Protein AF-A0A510JXD4-F1 (afdb_monomer)

Secondary structure (DSSP, 8-state):
-PPPPPEEEEEESS-THHHHGGGSPP-TTEEEEEE-S-GGG-----TT--EEEEEE-TTSHHHHHHHHHHHHHHHHTT-EEEEEESS----GGGTTTSSEEEE-SSHHHHHHHHHHHHHHHH---SB---HHHHHHHS-TTEEEEEEEEEEEGGGHHHHHHHHHHHHTTS-TTSEEEEEEEEEE-TT--HHHHHHHHHHHHHHSEEEEEEEEEEE-TTSTTEEEEEEEEEE----

Sequence (235 aa):
MEKIPKIKIISLGETALSTIEKEIITHENISIITIKNDYKDLKINFQDTDVILIILNTYFENDKNFALEIIRNTEKNDIFTGIYDIENGYTDLFDSKTDFIIKCKSSEDLKNGINGITKTLTAKGMVTLDLADLKTVFQKTSKSFVIFEKGNLETFDDFLQNLKLKLETFDKNKTYKIFLNITAGKNIELTQIKDIAKIMTNILNERAFLWGLQIYPENENFINIIAYIVEDSVK

Mean predicted aligned error: 5.15 Å

Structure (mmCIF, N/CA/C/O backbone):
data_AF-A0A510JXD4-F1
#
_entry.id   AF-A0A510JXD4-F1
#
loop_
_atom_site.group_PDB
_atom_site.id
_atom_site.type_symbol
_atom_site.label_atom_id
_atom_site.label_alt_id
_atom_site.label_comp_id
_atom_site.label_asym_id
_atom_site.label_entity_id
_atom_site.label_seq_id
_atom_site.pdbx_PDB_ins_code
_atom_site.Cartn_x
_atom_site.Cartn_y
_atom_site.Cartn_z
_atom_site.occupancy
_atom_site.B_iso_or_equiv
_atom_site.auth_seq_id
_atom_site.auth_comp_id
_atom_site.auth_asym_id
_atom_site.auth_atom_id
_atom_site.pdbx_PDB_model_num
ATOM 1 N N . MET A 1 1 ? -10.502 -22.442 -3.412 1.00 52.12 1 MET A N 1
ATOM 2 C CA . MET A 1 1 ? -9.566 -21.667 -2.575 1.00 52.12 1 MET A CA 1
ATOM 3 C C . MET A 1 1 ? -8.854 -20.731 -3.526 1.00 52.12 1 MET A C 1
ATOM 5 O O . MET A 1 1 ? -8.293 -21.238 -4.491 1.00 52.12 1 MET A O 1
ATOM 9 N N . GLU A 1 2 ? -8.988 -19.417 -3.360 1.00 67.19 2 GLU A N 1
ATOM 10 C CA . GLU A 1 2 ? -8.285 -18.472 -4.234 1.00 67.19 2 GLU A CA 1
ATOM 11 C C . GLU A 1 2 ? -6.778 -18.697 -4.141 1.00 67.19 2 GLU A C 1
ATOM 13 O O . GLU A 1 2 ? -6.228 -18.952 -3.066 1.00 67.19 2 GLU A O 1
ATOM 18 N N . LYS A 1 3 ? -6.133 -18.695 -5.306 1.00 85.56 3 LYS A N 1
ATOM 19 C CA . LYS A 1 3 ? -4.690 -18.849 -5.433 1.00 85.56 3 LYS A CA 1
ATOM 20 C C . LYS A 1 3 ? -4.044 -17.560 -4.925 1.00 85.56 3 LYS A C 1
ATOM 22 O O . LYS A 1 3 ? -4.341 -16.494 -5.450 1.00 85.56 3 LYS A O 1
ATOM 27 N N . ILE A 1 4 ? -3.151 -17.669 -3.941 1.00 90.81 4 ILE A N 1
ATOM 28 C CA . ILE A 1 4 ? -2.357 -16.527 -3.471 1.00 90.81 4 ILE A CA 1
ATOM 29 C C . ILE A 1 4 ? -1.481 -16.038 -4.643 1.00 90.81 4 ILE A C 1
ATOM 31 O O . ILE A 1 4 ? -0.756 -16.863 -5.214 1.00 90.81 4 ILE A O 1
ATOM 35 N N . PRO A 1 5 ? -1.524 -14.743 -5.008 1.00 94.31 5 PRO A N 1
ATOM 36 C CA . PRO A 1 5 ? -0.737 -14.198 -6.111 1.00 94.31 5 PRO A CA 1
ATOM 37 C C . PRO A 1 5 ? 0.771 -14.367 -5.910 1.00 94.31 5 PRO A C 1
ATOM 39 O O . PRO A 1 5 ? 1.280 -14.240 -4.795 1.00 94.31 5 PRO A O 1
ATOM 42 N N . LYS A 1 6 ? 1.499 -14.612 -7.002 1.00 95.19 6 LYS A N 1
ATOM 43 C CA . LYS A 1 6 ? 2.966 -14.590 -7.035 1.00 95.19 6 LYS A CA 1
ATOM 44 C C . LYS A 1 6 ? 3.456 -13.161 -7.266 1.00 95.19 6 LYS A C 1
ATOM 46 O O . LYS A 1 6 ? 3.126 -12.535 -8.275 1.00 95.19 6 LYS A O 1
ATOM 51 N N . ILE A 1 7 ? 4.264 -12.667 -6.332 1.00 96.06 7 ILE A N 1
ATOM 52 C CA . ILE A 1 7 ? 4.720 -11.280 -6.249 1.00 96.06 7 ILE A CA 1
ATOM 53 C C . ILE A 1 7 ? 6.235 -11.228 -6.452 1.00 96.06 7 ILE A C 1
ATOM 55 O O . ILE A 1 7 ? 7.002 -11.925 -5.783 1.00 96.06 7 ILE A O 1
ATOM 59 N N . LYS A 1 8 ? 6.685 -10.355 -7.351 1.00 94.88 8 LYS A N 1
ATOM 60 C CA . LYS A 1 8 ? 8.103 -10.032 -7.529 1.00 94.88 8 LYS A CA 1
ATOM 61 C C . LYS A 1 8 ? 8.359 -8.586 -7.135 1.00 94.88 8 LYS A C 1
ATOM 63 O O . LYS A 1 8 ? 7.758 -7.676 -7.698 1.00 94.88 8 LYS A O 1
ATOM 68 N N . ILE A 1 9 ? 9.269 -8.377 -6.194 1.00 94.50 9 ILE A N 1
ATOM 69 C CA . ILE A 1 9 ? 9.781 -7.051 -5.844 1.00 94.50 9 ILE A CA 1
ATOM 70 C C . ILE A 1 9 ? 11.131 -6.907 -6.536 1.00 94.50 9 ILE A C 1
ATOM 72 O O . ILE A 1 9 ? 12.043 -7.690 -6.278 1.00 94.50 9 ILE A O 1
ATOM 76 N N . ILE A 1 10 ? 11.249 -5.941 -7.438 1.00 92.88 10 ILE A N 1
ATOM 77 C CA . ILE A 1 10 ? 12.458 -5.701 -8.221 1.00 92.88 10 ILE A CA 1
ATOM 78 C C . ILE A 1 10 ? 13.049 -4.368 -7.780 1.00 92.88 10 ILE A C 1
ATOM 80 O O . ILE A 1 10 ? 12.461 -3.318 -8.014 1.00 92.88 10 ILE A O 1
ATOM 84 N N . SER A 1 11 ? 14.214 -4.414 -7.149 1.00 91.75 11 SER A N 1
ATOM 85 C CA . SER A 1 11 ? 14.997 -3.245 -6.763 1.00 91.75 11 SER A CA 1
ATOM 86 C C . SER A 1 11 ? 16.083 -2.995 -7.797 1.00 91.75 11 SER A C 1
ATOM 88 O O . SER A 1 11 ? 16.906 -3.864 -8.087 1.00 91.75 11 SER A O 1
ATOM 90 N N . LEU A 1 12 ? 16.042 -1.810 -8.394 1.00 90.38 12 LEU A N 1
ATOM 91 C CA . LEU A 1 12 ? 17.015 -1.348 -9.375 1.00 90.38 12 LEU A CA 1
ATOM 92 C C . LEU A 1 12 ? 18.076 -0.496 -8.676 1.00 90.38 12 LEU A C 1
ATOM 94 O O . LEU A 1 12 ? 17.770 0.197 -7.710 1.00 90.38 12 LEU A O 1
ATOM 98 N N . GLY A 1 13 ? 19.323 -0.590 -9.128 1.00 80.75 13 GLY A N 1
ATOM 99 C CA . GLY A 1 13 ? 20.453 0.158 -8.586 1.00 80.75 13 GLY A CA 1
ATOM 100 C C . GLY A 1 13 ? 20.814 -0.196 -7.138 1.00 80.75 13 GLY A C 1
ATOM 101 O O . GLY A 1 13 ? 20.368 -1.191 -6.559 1.00 80.75 13 GLY A O 1
ATOM 102 N N . GLU A 1 14 ? 21.647 0.644 -6.525 1.00 69.38 14 GLU A N 1
ATOM 103 C CA . GLU A 1 14 ? 21.859 0.634 -5.074 1.00 69.38 14 GLU A CA 1
ATOM 104 C C . GLU A 1 14 ? 20.737 1.432 -4.400 1.00 69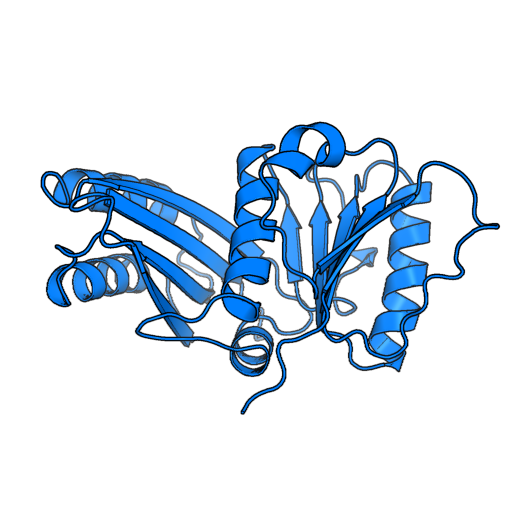.38 14 GLU A C 1
ATOM 106 O O . GLU A 1 14 ? 20.914 2.569 -3.973 1.00 69.38 14 GLU A O 1
ATOM 111 N N . THR A 1 15 ? 19.535 0.857 -4.376 1.00 66.44 15 THR A N 1
ATOM 112 C CA . THR A 1 15 ? 18.365 1.477 -3.743 1.00 66.44 15 THR A CA 1
ATOM 113 C C . THR A 1 15 ? 18.277 1.152 -2.253 1.00 66.44 15 THR A C 1
ATOM 115 O O . THR A 1 15 ? 18.833 0.170 -1.761 1.00 66.44 15 THR A O 1
ATOM 118 N N . ALA A 1 16 ? 17.496 1.962 -1.529 1.00 65.38 16 ALA A N 1
ATOM 119 C CA . ALA A 1 16 ? 17.233 1.838 -0.092 1.00 65.38 16 ALA A CA 1
ATOM 120 C C . ALA A 1 16 ? 16.576 0.509 0.338 1.00 65.38 16 ALA A C 1
ATOM 122 O O . ALA A 1 16 ? 16.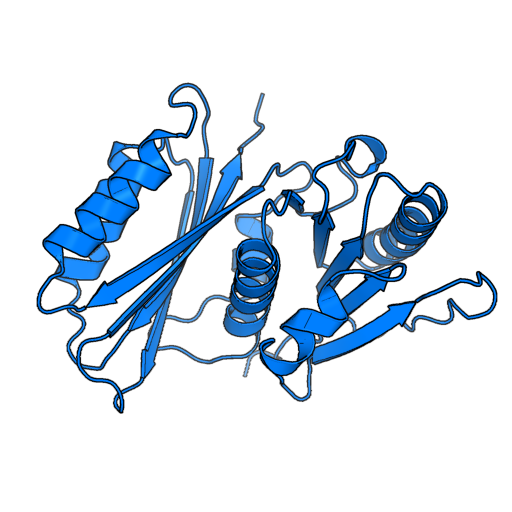361 0.297 1.534 1.00 65.38 16 ALA A O 1
ATOM 123 N N . LEU A 1 17 ? 16.273 -0.395 -0.604 1.00 72.88 17 LEU A N 1
ATOM 124 C CA . LEU A 1 17 ? 15.740 -1.716 -0.299 1.00 72.88 17 LEU A CA 1
ATOM 125 C C . LEU A 1 17 ? 16.642 -2.464 0.688 1.00 72.88 17 LEU A C 1
ATOM 127 O O . LEU A 1 17 ? 16.122 -3.017 1.648 1.00 72.88 17 LEU A O 1
ATOM 131 N N . SER A 1 18 ? 17.970 -2.408 0.530 1.00 71.12 18 SER A N 1
ATOM 132 C CA . SER A 1 18 ? 18.904 -3.099 1.438 1.00 71.12 18 SER A CA 1
ATOM 133 C C . SER A 1 18 ? 18.731 -2.703 2.909 1.00 71.12 18 SER A C 1
ATOM 135 O O . SER A 1 18 ? 19.078 -3.467 3.807 1.00 71.12 18 SER A O 1
ATOM 137 N N . THR A 1 19 ? 18.205 -1.504 3.160 1.00 75.88 19 THR A N 1
ATOM 138 C CA . THR A 1 19 ? 17.985 -0.964 4.503 1.00 75.88 19 THR A CA 1
ATOM 139 C C . THR A 1 19 ? 16.683 -1.474 5.121 1.00 75.88 19 THR A C 1
ATOM 141 O O . THR A 1 19 ? 16.631 -1.648 6.333 1.00 75.88 19 THR A O 1
ATOM 144 N N . ILE A 1 20 ? 15.654 -1.742 4.309 1.00 80.62 20 ILE A N 1
ATOM 145 C CA . ILE A 1 20 ? 14.315 -2.144 4.778 1.00 80.62 20 ILE A CA 1
ATOM 146 C C . ILE A 1 20 ? 13.961 -3.603 4.468 1.00 80.62 20 ILE A C 1
ATOM 148 O O . ILE A 1 20 ? 12.906 -4.069 4.879 1.00 80.62 20 ILE A O 1
ATOM 152 N N . GLU A 1 21 ? 14.808 -4.339 3.746 1.00 81.19 21 GLU A N 1
ATOM 153 C CA . GLU A 1 21 ? 14.513 -5.690 3.247 1.00 81.19 21 GLU A CA 1
ATOM 154 C C . GLU A 1 21 ? 14.098 -6.650 4.368 1.00 81.19 21 GLU A C 1
ATOM 156 O O . GLU A 1 21 ? 13.157 -7.422 4.215 1.00 81.19 21 GLU A O 1
ATOM 161 N N . LYS A 1 22 ? 14.743 -6.541 5.535 1.00 82.06 22 LYS A N 1
ATOM 162 C CA . LYS A 1 22 ? 14.423 -7.346 6.726 1.00 82.06 22 LYS A CA 1
ATOM 163 C C . LYS A 1 22 ? 13.075 -7.000 7.363 1.00 82.06 22 LYS A C 1
ATOM 165 O O . LYS A 1 22 ? 12.572 -7.775 8.169 1.00 82.06 22 LYS A O 1
ATOM 170 N N . GLU A 1 23 ? 12.526 -5.834 7.043 1.00 83.38 23 GLU A N 1
ATOM 171 C CA . GLU A 1 23 ? 11.235 -5.348 7.530 1.00 83.38 23 GLU A CA 1
ATOM 172 C C . GLU A 1 23 ? 10.107 -5.563 6.507 1.00 83.38 23 GLU A C 1
ATOM 174 O O . GLU A 1 23 ? 8.938 -5.314 6.819 1.00 83.38 23 GLU A O 1
ATOM 179 N N . ILE A 1 24 ? 10.429 -6.018 5.290 1.00 84.62 24 ILE A N 1
ATOM 180 C CA . ILE A 1 24 ? 9.425 -6.388 4.294 1.00 84.62 24 ILE A CA 1
ATOM 181 C C . ILE A 1 24 ? 8.842 -7.755 4.652 1.00 84.62 24 ILE A C 1
ATOM 183 O O . ILE A 1 24 ? 9.557 -8.686 5.023 1.00 84.62 24 ILE A O 1
ATOM 187 N N . ILE A 1 25 ? 7.523 -7.881 4.530 1.00 80.19 25 ILE A N 1
ATOM 188 C CA . ILE A 1 25 ? 6.820 -9.141 4.763 1.00 80.19 25 ILE A CA 1
ATOM 189 C C . ILE A 1 25 ? 7.360 -10.213 3.819 1.00 80.19 25 ILE A C 1
ATOM 191 O O . ILE A 1 25 ? 7.379 -10.045 2.599 1.00 80.19 25 ILE A O 1
ATOM 195 N N . THR A 1 26 ? 7.755 -11.342 4.402 1.00 81.56 26 THR A N 1
ATOM 196 C CA . THR A 1 26 ? 8.213 -12.516 3.665 1.00 81.56 26 THR A CA 1
ATOM 197 C C . THR A 1 26 ? 7.089 -13.546 3.574 1.00 81.56 26 THR A C 1
ATOM 199 O O . THR A 1 26 ? 6.373 -13.811 4.538 1.00 81.56 26 THR A O 1
ATOM 202 N N . HIS A 1 27 ? 6.913 -14.113 2.385 1.00 90.38 27 HIS A N 1
ATOM 203 C CA . HIS A 1 27 ? 5.968 -15.189 2.091 1.00 90.38 27 HIS A CA 1
ATOM 204 C C . HIS A 1 27 ? 6.566 -16.036 0.965 1.00 90.38 27 HIS A C 1
ATOM 206 O O . HIS A 1 27 ? 7.283 -15.501 0.123 1.00 90.38 27 HIS A O 1
ATOM 212 N N . GLU A 1 28 ? 6.228 -17.323 0.873 1.00 91.06 28 GLU A N 1
ATOM 213 C CA . GLU A 1 28 ? 6.732 -18.227 -0.184 1.00 91.06 28 GLU A CA 1
ATOM 214 C C . GLU A 1 28 ? 6.419 -17.766 -1.622 1.00 91.06 28 GLU A C 1
ATOM 216 O O . GLU A 1 28 ? 7.072 -18.184 -2.575 1.00 91.06 28 GLU A O 1
ATOM 221 N N . ASN A 1 29 ? 5.450 -16.860 -1.771 1.00 92.81 29 ASN A N 1
ATOM 222 C CA . ASN A 1 29 ? 5.021 -16.300 -3.052 1.00 92.81 29 ASN A CA 1
ATOM 223 C C . ASN A 1 29 ? 5.645 -14.933 -3.344 1.00 92.81 29 ASN A C 1
ATOM 225 O O . ASN A 1 29 ? 5.363 -14.359 -4.392 1.00 92.81 29 ASN A O 1
ATOM 229 N N . ILE A 1 30 ? 6.469 -14.405 -2.437 1.00 93.69 30 ILE A N 1
ATOM 230 C CA . ILE A 1 30 ? 7.185 -13.143 -2.610 1.00 93.69 30 ILE A CA 1
ATOM 231 C C . ILE A 1 30 ? 8.643 -13.470 -2.916 1.00 93.69 30 ILE A C 1
ATOM 233 O O . ILE A 1 30 ? 9.327 -14.111 -2.122 1.00 93.69 30 ILE A O 1
ATOM 237 N N . SER A 1 31 ? 9.138 -12.992 -4.056 1.00 92.31 31 SER A N 1
ATOM 238 C CA . SER A 1 31 ? 10.567 -13.030 -4.381 1.00 92.31 31 SER A CA 1
ATOM 239 C C . SER A 1 31 ? 11.114 -11.622 -4.564 1.00 92.31 31 SER A C 1
ATOM 241 O O . SER A 1 31 ? 10.500 -10.813 -5.263 1.00 92.31 31 SER A O 1
ATOM 243 N N . ILE A 1 32 ? 12.271 -11.353 -3.966 1.00 90.19 32 ILE A N 1
ATOM 244 C CA . ILE A 1 32 ? 12.988 -10.082 -4.070 1.00 90.19 32 ILE A CA 1
ATOM 245 C C . ILE A 1 32 ? 14.169 -10.264 -5.029 1.00 90.19 32 ILE A C 1
ATOM 247 O O . ILE A 1 32 ? 14.908 -11.243 -4.933 1.00 90.19 32 ILE A O 1
ATOM 251 N N . ILE A 1 33 ? 14.321 -9.343 -5.978 1.00 88.75 33 ILE A N 1
ATOM 252 C CA . ILE A 1 33 ? 15.366 -9.356 -7.004 1.00 88.75 33 ILE A CA 1
ATOM 253 C C . ILE A 1 33 ? 16.051 -7.990 -6.995 1.00 88.75 33 ILE A C 1
ATOM 255 O O . ILE A 1 33 ? 15.382 -6.975 -7.170 1.00 88.75 33 ILE A O 1
ATOM 259 N N . THR A 1 34 ? 17.376 -7.965 -6.852 1.00 87.19 34 THR A N 1
ATOM 260 C CA . THR A 1 34 ? 18.173 -6.727 -6.874 1.00 87.19 34 THR A CA 1
ATOM 261 C C . THR A 1 34 ? 19.053 -6.690 -8.119 1.00 87.19 34 THR A C 1
ATOM 263 O O . THR A 1 34 ? 19.808 -7.628 -8.372 1.00 87.19 34 THR A O 1
ATOM 266 N N . ILE A 1 35 ? 18.979 -5.606 -8.891 1.00 84.06 35 ILE A N 1
ATOM 267 C CA . ILE A 1 35 ? 19.679 -5.434 -10.171 1.00 84.06 35 ILE A CA 1
ATOM 268 C C . ILE A 1 35 ? 20.583 -4.212 -10.071 1.00 84.06 35 ILE A C 1
ATOM 270 O O . ILE A 1 35 ? 20.097 -3.087 -10.064 1.00 84.06 35 ILE A O 1
ATOM 274 N N . LYS A 1 36 ? 21.902 -4.424 -9.996 1.00 75.25 36 LYS A N 1
ATOM 275 C CA . LYS A 1 36 ? 22.847 -3.335 -9.713 1.00 75.25 36 LYS A CA 1
ATOM 276 C C . LYS A 1 36 ? 23.440 -2.640 -10.939 1.00 75.25 36 LYS A C 1
ATOM 278 O O . LYS A 1 36 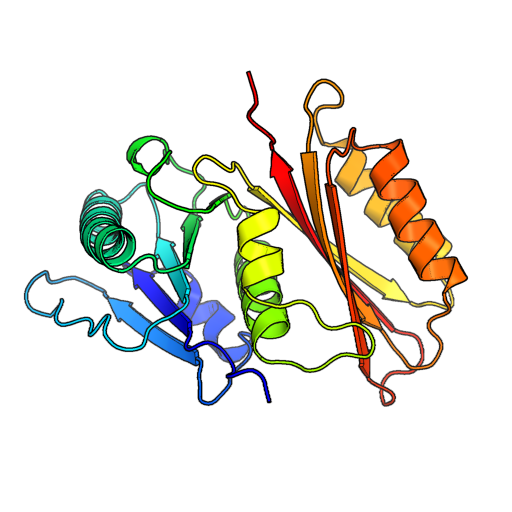? 23.563 -1.429 -10.871 1.00 75.25 36 LYS A O 1
ATOM 283 N N . ASN A 1 37 ? 23.841 -3.341 -12.012 1.00 63.06 37 ASN A N 1
ATOM 284 C CA . ASN A 1 37 ? 24.669 -2.695 -13.052 1.00 63.06 37 ASN A CA 1
ATOM 285 C C . ASN A 1 37 ? 24.558 -3.194 -14.508 1.00 63.06 37 ASN A C 1
ATOM 287 O O . ASN A 1 37 ? 24.850 -2.390 -15.388 1.00 63.06 37 ASN A O 1
ATOM 291 N N . ASP A 1 38 ? 24.164 -4.438 -14.821 1.00 58.66 38 ASP A N 1
ATOM 292 C CA . ASP A 1 38 ? 24.331 -4.959 -16.195 1.00 58.66 38 ASP A CA 1
ATOM 293 C C . ASP A 1 38 ? 23.068 -5.553 -16.841 1.00 58.66 38 ASP A C 1
ATOM 295 O O . ASP A 1 38 ? 22.382 -6.410 -16.287 1.00 58.66 38 ASP A O 1
ATOM 299 N N . TYR A 1 39 ? 22.834 -5.142 -18.095 1.00 51.72 39 TYR A N 1
ATOM 300 C CA . TYR A 1 39 ? 21.763 -5.598 -19.000 1.00 51.72 39 TYR A CA 1
ATOM 301 C C . TYR A 1 39 ? 21.801 -7.107 -19.305 1.00 51.72 39 TYR A C 1
ATOM 303 O O . TYR A 1 39 ? 20.811 -7.676 -19.763 1.00 51.72 39 TYR A O 1
ATOM 311 N N . LYS A 1 40 ? 22.946 -7.773 -19.099 1.00 51.53 40 LYS A N 1
ATOM 312 C CA . LYS A 1 40 ? 23.150 -9.176 -19.502 1.00 51.53 40 LYS A CA 1
ATOM 313 C C . LYS A 1 40 ? 22.384 -10.191 -18.642 1.00 51.53 40 LYS A C 1
ATOM 315 O O . LYS A 1 40 ? 22.227 -11.329 -19.083 1.00 51.53 40 LYS A O 1
ATOM 320 N N . ASP A 1 41 ? 21.848 -9.763 -17.499 1.00 49.47 41 ASP A N 1
ATOM 321 C CA . ASP A 1 41 ? 21.187 -10.631 -16.518 1.00 49.47 41 ASP A CA 1
ATOM 322 C C . ASP A 1 41 ? 19.656 -10.492 -16.463 1.00 49.47 41 ASP A C 1
ATOM 324 O O . ASP A 1 41 ? 19.006 -11.132 -15.635 1.00 49.47 41 ASP A O 1
ATOM 328 N N . LEU A 1 42 ? 19.028 -9.735 -17.371 1.00 58.03 42 LEU A N 1
ATOM 329 C CA . LEU A 1 42 ? 17.563 -9.631 -17.454 1.00 58.03 42 LEU A CA 1
ATOM 330 C C . LEU A 1 42 ? 16.926 -10.874 -18.106 1.00 58.03 42 LEU A C 1
ATOM 332 O O . LEU A 1 42 ? 16.158 -10.807 -19.059 1.00 58.03 42 LEU A O 1
ATOM 336 N N . LYS A 1 43 ? 17.187 -12.052 -17.534 1.00 62.47 43 LYS A N 1
ATOM 337 C CA . LYS A 1 43 ? 16.268 -13.194 -17.614 1.00 62.47 43 LYS A CA 1
ATOM 338 C C . LYS A 1 43 ? 15.368 -13.192 -16.385 1.00 62.47 43 LYS A C 1
ATOM 340 O O . LYS A 1 43 ? 15.292 -14.179 -15.653 1.00 62.47 43 LYS A O 1
ATOM 345 N N . ILE A 1 44 ? 14.678 -12.078 -16.143 1.00 72.38 44 ILE A N 1
ATOM 346 C CA . ILE A 1 44 ? 13.571 -12.099 -15.189 1.00 72.38 44 ILE A CA 1
ATOM 347 C C . ILE A 1 44 ? 12.493 -12.968 -15.819 1.00 72.38 44 ILE A C 1
ATOM 349 O O . ILE A 1 44 ? 11.919 -12.630 -16.852 1.00 72.38 44 ILE A O 1
ATOM 353 N N . ASN A 1 45 ? 12.254 -14.130 -15.222 1.00 77.88 45 ASN A N 1
ATOM 354 C CA . ASN A 1 45 ? 11.148 -14.960 -15.649 1.00 77.88 45 ASN A CA 1
ATOM 355 C C . ASN A 1 45 ? 9.841 -14.312 -15.181 1.00 77.88 45 ASN A C 1
ATOM 357 O O . ASN A 1 45 ? 9.560 -14.304 -13.984 1.00 77.88 45 ASN A O 1
ATOM 361 N N . PHE A 1 46 ? 9.076 -13.773 -16.127 1.00 81.31 46 PHE A N 1
ATOM 362 C CA . PHE A 1 46 ? 7.747 -13.204 -15.898 1.00 81.31 46 PHE A CA 1
ATOM 363 C C . PHE A 1 46 ? 6.632 -14.258 -15.934 1.00 81.31 46 PHE A C 1
ATOM 365 O O . PHE A 1 46 ? 5.493 -13.943 -15.597 1.00 81.31 46 PHE A O 1
ATOM 372 N N . GLN A 1 47 ? 6.935 -15.506 -16.320 1.00 80.25 47 GLN A N 1
ATOM 373 C CA . GLN A 1 47 ? 5.957 -16.593 -16.270 1.00 80.25 47 GLN A CA 1
ATOM 374 C C . GLN A 1 47 ? 5.482 -16.801 -14.832 1.00 80.25 47 GLN A C 1
ATOM 376 O O . GLN A 1 47 ? 6.259 -16.686 -13.880 1.00 80.25 47 GLN A O 1
ATOM 381 N N . ASP A 1 48 ? 4.194 -17.103 -14.689 1.00 85.00 48 ASP A N 1
ATOM 382 C CA . ASP A 1 48 ? 3.526 -17.280 -13.402 1.00 85.00 48 ASP A CA 1
ATOM 383 C C . ASP A 1 48 ? 3.745 -16.111 -12.428 1.00 85.00 48 ASP A C 1
ATOM 385 O O . ASP A 1 48 ? 3.928 -16.336 -11.237 1.00 85.00 48 ASP A O 1
ATOM 389 N N . THR A 1 49 ? 3.790 -14.868 -12.901 1.00 93.38 49 THR A N 1
ATOM 390 C CA . THR A 1 49 ? 3.864 -13.693 -12.022 1.00 93.38 49 THR A CA 1
ATOM 391 C C . THR A 1 49 ? 2.570 -12.910 -12.129 1.00 93.38 49 THR A C 1
ATOM 393 O O . THR A 1 49 ? 2.151 -12.578 -13.229 1.00 93.38 49 THR A O 1
ATOM 396 N N . ASP A 1 50 ? 1.957 -12.612 -10.988 1.00 95.62 50 ASP A N 1
ATOM 397 C CA . ASP A 1 50 ? 0.683 -11.895 -10.928 1.00 95.62 50 ASP A CA 1
ATOM 398 C C . ASP A 1 50 ? 0.903 -10.409 -10.581 1.00 95.62 50 ASP A C 1
ATOM 400 O O . ASP A 1 50 ? 0.160 -9.542 -11.046 1.00 95.62 50 ASP A O 1
ATOM 404 N N . VAL A 1 51 ? 1.955 -10.109 -9.801 1.00 96.56 51 VAL A N 1
ATOM 405 C CA . VAL A 1 51 ? 2.295 -8.752 -9.342 1.00 96.56 51 VAL A CA 1
ATOM 406 C C . VAL A 1 51 ? 3.790 -8.462 -9.450 1.00 96.56 51 VAL A C 1
ATOM 408 O O . VAL A 1 51 ? 4.621 -9.263 -9.014 1.00 96.56 51 VAL A O 1
ATOM 411 N N . ILE A 1 52 ? 4.131 -7.276 -9.956 1.00 96.25 52 ILE A N 1
ATOM 412 C CA . ILE A 1 52 ? 5.485 -6.718 -9.958 1.00 96.25 52 ILE A CA 1
ATOM 413 C C . ILE A 1 52 ? 5.506 -5.357 -9.265 1.00 96.25 52 ILE A C 1
ATOM 415 O O . ILE A 1 52 ? 4.795 -4.435 -9.648 1.00 96.25 52 ILE A O 1
ATOM 419 N N . LEU A 1 53 ? 6.374 -5.217 -8.265 1.00 96.12 53 LEU A N 1
ATOM 420 C CA . LEU A 1 53 ? 6.655 -3.950 -7.595 1.00 96.12 53 LEU A CA 1
ATOM 421 C C . LEU A 1 53 ? 8.084 -3.529 -7.931 1.00 96.12 53 LEU A C 1
ATOM 423 O O . LEU A 1 53 ? 9.032 -4.222 -7.571 1.00 96.12 53 LEU A O 1
ATOM 427 N N . ILE A 1 54 ? 8.239 -2.413 -8.635 1.00 95.00 54 ILE A N 1
ATOM 428 C CA . ILE A 1 54 ? 9.534 -1.888 -9.067 1.00 95.00 54 ILE A CA 1
ATOM 429 C C . ILE A 1 54 ? 9.949 -0.780 -8.106 1.00 95.00 54 ILE A C 1
ATOM 431 O O . ILE A 1 54 ? 9.216 0.187 -7.920 1.00 95.00 54 ILE A O 1
ATOM 435 N N . ILE A 1 55 ? 11.131 -0.907 -7.517 1.00 94.56 55 ILE A N 1
ATOM 436 C CA . ILE A 1 55 ? 11.759 0.112 -6.682 1.00 94.56 55 ILE A CA 1
ATOM 437 C C . ILE A 1 55 ? 12.913 0.685 -7.482 1.00 94.56 55 ILE A C 1
ATOM 439 O O . ILE A 1 55 ? 13.803 -0.058 -7.900 1.00 94.56 55 ILE A O 1
ATOM 443 N N . LEU A 1 56 ? 12.903 1.994 -7.696 1.00 93.38 56 LEU A N 1
ATOM 444 C CA . LEU A 1 56 ? 13.950 2.651 -8.459 1.00 93.38 56 LEU A CA 1
ATOM 445 C C . LEU A 1 56 ? 14.209 4.070 -7.980 1.00 93.38 56 LEU A C 1
ATOM 447 O O . LEU A 1 56 ? 13.394 4.663 -7.273 1.00 93.38 56 LEU A O 1
ATOM 451 N N . ASN A 1 57 ? 15.332 4.623 -8.422 1.00 91.44 57 ASN A N 1
ATOM 452 C CA . ASN A 1 57 ? 15.602 6.042 -8.320 1.00 91.44 57 ASN A CA 1
ATOM 453 C C . ASN A 1 57 ? 15.566 6.662 -9.722 1.00 91.44 57 ASN A C 1
ATOM 455 O O . ASN A 1 57 ? 16.453 6.451 -10.551 1.00 91.44 57 ASN A O 1
ATOM 459 N N . THR A 1 58 ? 14.528 7.455 -9.990 1.00 91.06 58 THR A N 1
ATOM 460 C CA . THR A 1 58 ? 14.308 8.050 -11.318 1.00 91.06 58 THR A CA 1
ATOM 461 C C . THR A 1 58 ? 15.354 9.078 -11.757 1.00 91.06 58 THR A C 1
ATOM 463 O O . THR A 1 58 ? 15.387 9.437 -12.938 1.00 91.06 58 THR A O 1
ATOM 466 N N . TYR A 1 59 ? 16.249 9.534 -10.874 1.00 89.31 59 TYR A N 1
ATOM 467 C CA . TYR A 1 59 ? 17.388 10.360 -11.286 1.00 89.31 59 TYR A CA 1
ATOM 468 C C . TYR A 1 59 ? 18.431 9.574 -12.085 1.00 89.31 59 TYR A C 1
ATOM 470 O O . TYR A 1 59 ? 19.166 10.174 -12.872 1.00 89.31 59 TYR A O 1
ATOM 478 N N . PHE A 1 60 ? 18.483 8.247 -11.944 1.00 89.38 60 PHE A N 1
ATOM 479 C CA . PHE A 1 60 ? 19.390 7.416 -12.725 1.00 89.38 60 PHE A CA 1
ATOM 480 C C . PHE A 1 60 ? 18.739 6.977 -14.037 1.00 89.38 60 PHE A C 1
ATOM 482 O O . PHE A 1 60 ? 17.704 6.312 -14.073 1.00 89.38 60 PHE A O 1
ATOM 489 N N . GLU A 1 61 ? 19.377 7.330 -15.152 1.00 87.88 61 GLU A N 1
ATOM 490 C CA . GLU A 1 61 ? 18.895 6.967 -16.489 1.00 87.88 61 GLU A CA 1
ATOM 491 C C . GLU A 1 61 ? 18.837 5.448 -16.689 1.00 87.88 61 GLU A C 1
ATOM 493 O O . GLU A 1 61 ? 17.904 4.929 -17.300 1.00 87.88 61 GLU A O 1
ATOM 498 N N . ASN A 1 62 ? 19.799 4.722 -16.115 1.00 88.12 62 ASN A N 1
ATOM 499 C CA . ASN A 1 62 ? 19.839 3.264 -16.171 1.00 88.12 62 ASN A CA 1
ATOM 500 C C . ASN A 1 62 ? 18.621 2.643 -15.478 1.00 88.12 62 ASN A C 1
ATOM 502 O O . ASN A 1 62 ? 17.935 1.832 -16.094 1.00 88.12 62 ASN A O 1
ATOM 506 N N . ASP A 1 63 ? 18.302 3.077 -14.257 1.00 90.12 63 ASP A N 1
ATOM 507 C CA . ASP A 1 63 ? 17.122 2.631 -13.508 1.00 90.12 63 ASP A CA 1
ATOM 508 C C . ASP A 1 63 ? 15.833 2.846 -14.308 1.00 90.12 63 ASP A C 1
ATOM 510 O O . ASP A 1 63 ? 14.998 1.945 -14.409 1.00 90.12 63 ASP A O 1
ATOM 514 N N . LYS A 1 64 ? 15.689 4.015 -14.945 1.00 90.94 64 LYS A N 1
ATOM 515 C CA . LYS A 1 64 ? 14.530 4.301 -15.799 1.00 90.94 64 LYS A CA 1
ATOM 516 C C . LYS A 1 64 ? 14.449 3.370 -17.004 1.00 90.94 64 LYS A C 1
ATOM 518 O O . LYS A 1 64 ? 13.378 2.838 -17.296 1.00 90.94 64 LYS A O 1
ATOM 523 N N . ASN A 1 65 ? 15.570 3.150 -17.685 1.00 89.56 65 ASN A N 1
ATOM 524 C CA . ASN A 1 65 ? 15.637 2.262 -18.842 1.00 89.56 65 ASN A CA 1
ATOM 525 C C . ASN A 1 65 ? 15.315 0.808 -18.468 1.00 89.56 65 ASN A C 1
ATOM 527 O O . ASN A 1 65 ? 14.557 0.152 -19.182 1.00 89.56 65 ASN A O 1
ATOM 531 N N . PHE A 1 66 ? 15.819 0.330 -17.330 1.00 89.44 66 PHE A N 1
ATOM 532 C CA . PHE A 1 66 ? 15.513 -1.004 -16.812 1.00 89.44 66 PHE A CA 1
ATOM 533 C C . PHE A 1 66 ? 14.042 -1.145 -16.417 1.00 89.44 66 PHE A C 1
ATOM 535 O O . PHE A 1 66 ? 13.390 -2.114 -16.807 1.00 89.44 66 PHE A O 1
ATOM 542 N N . ALA A 1 67 ? 13.486 -0.162 -15.705 1.00 92.56 67 ALA A N 1
ATOM 543 C CA . ALA A 1 67 ? 12.069 -0.154 -15.363 1.00 92.56 67 ALA A CA 1
ATOM 544 C C . ALA A 1 67 ? 11.193 -0.194 -16.626 1.00 92.56 67 ALA A C 1
ATOM 546 O O . ALA A 1 67 ? 10.264 -0.993 -16.697 1.00 92.56 67 ALA A O 1
ATOM 547 N N . LEU A 1 68 ? 11.523 0.583 -17.665 1.00 92.50 68 LEU A N 1
ATOM 548 C CA . LEU A 1 68 ? 10.811 0.549 -18.948 1.00 92.50 68 LEU A CA 1
ATOM 549 C C . LEU A 1 68 ? 10.849 -0.828 -19.626 1.00 92.50 68 LEU A C 1
ATOM 551 O O . LEU A 1 68 ? 9.854 -1.241 -20.222 1.00 92.50 68 LEU A O 1
ATOM 555 N N . GLU A 1 69 ? 11.973 -1.539 -19.570 1.00 90.44 69 GLU A N 1
ATOM 556 C CA . GLU A 1 69 ? 12.074 -2.891 -20.124 1.00 90.44 69 GLU A CA 1
ATOM 557 C C . GLU A 1 69 ? 11.218 -3.897 -19.346 1.00 90.44 69 GLU A C 1
ATOM 559 O O . GLU A 1 69 ? 10.498 -4.697 -19.953 1.00 90.44 69 GLU A O 1
ATOM 564 N N . ILE A 1 70 ? 11.243 -3.828 -18.014 1.00 92.31 70 ILE A N 1
ATOM 565 C CA . ILE A 1 70 ? 10.392 -4.650 -17.146 1.00 92.31 70 ILE A CA 1
ATOM 566 C C . ILE A 1 70 ? 8.920 -4.390 -17.474 1.00 92.31 70 ILE A C 1
ATOM 568 O O . ILE A 1 70 ? 8.181 -5.331 -17.755 1.00 92.31 70 ILE A O 1
ATOM 572 N N . ILE A 1 71 ? 8.516 -3.121 -17.533 1.00 92.75 71 ILE A N 1
ATOM 573 C CA . ILE A 1 71 ? 7.132 -2.706 -17.796 1.00 92.75 71 ILE A CA 1
ATOM 574 C C . ILE A 1 71 ? 6.644 -3.198 -19.166 1.00 92.75 71 ILE A C 1
ATOM 576 O O . ILE A 1 71 ? 5.542 -3.723 -19.288 1.00 92.75 71 ILE A O 1
ATOM 580 N N . ARG A 1 72 ? 7.487 -3.142 -20.206 1.00 90.69 72 ARG A N 1
ATOM 581 C CA . ARG A 1 72 ? 7.141 -3.711 -21.525 1.00 90.69 72 ARG A CA 1
ATOM 582 C C . ARG A 1 72 ? 6.822 -5.206 -21.466 1.00 90.69 72 ARG A C 1
ATOM 584 O O . ARG A 1 72 ? 6.074 -5.700 -22.309 1.00 90.69 72 ARG A O 1
ATOM 591 N N . ASN A 1 73 ? 7.426 -5.945 -20.537 1.00 88.81 73 ASN A N 1
ATOM 592 C CA . ASN A 1 73 ? 7.115 -7.355 -20.326 1.00 88.81 73 ASN A CA 1
ATOM 593 C C . ASN A 1 73 ? 5.857 -7.538 -19.471 1.00 88.81 73 ASN A C 1
ATOM 595 O O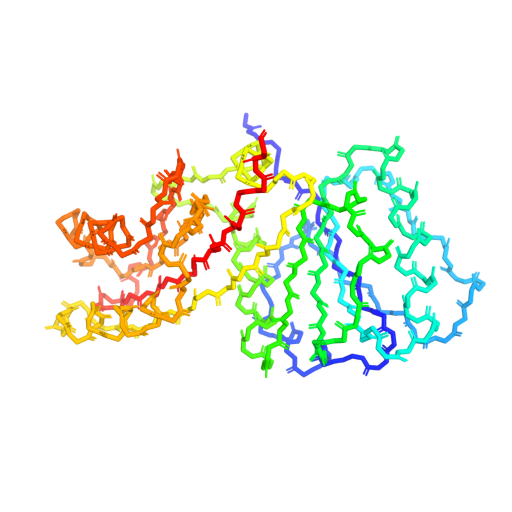 . ASN A 1 73 ? 5.075 -8.441 -19.766 1.00 88.81 73 ASN A O 1
ATOM 599 N N . THR A 1 74 ? 5.619 -6.693 -18.465 1.00 91.00 74 THR A N 1
ATOM 600 C CA . THR A 1 74 ? 4.410 -6.784 -17.633 1.00 91.00 74 THR A CA 1
A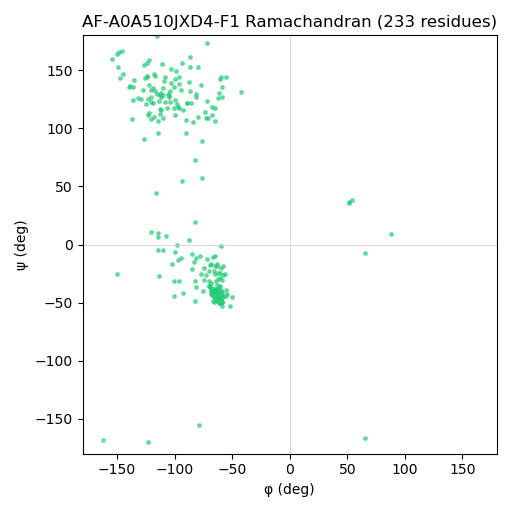TOM 601 C C . THR A 1 74 ? 3.141 -6.461 -18.411 1.00 91.00 74 THR A C 1
ATOM 603 O O . THR A 1 74 ? 2.171 -7.209 -18.311 1.00 91.00 74 THR A O 1
ATOM 606 N N . GLU A 1 75 ? 3.175 -5.443 -19.276 1.00 88.75 75 GLU A N 1
ATOM 607 C CA . GLU A 1 75 ? 2.051 -5.069 -20.143 1.00 88.75 75 GLU A CA 1
ATOM 608 C C . GLU A 1 75 ? 1.615 -6.214 -21.064 1.00 88.75 75 GLU A C 1
ATOM 610 O O . GLU A 1 75 ? 0.423 -6.450 -21.243 1.00 88.75 75 GLU A O 1
ATOM 615 N N . LYS A 1 76 ? 2.574 -6.957 -21.629 1.00 86.81 76 LYS A N 1
ATOM 616 C CA . LYS A 1 76 ? 2.290 -8.100 -22.514 1.00 86.81 76 LYS A CA 1
ATOM 617 C C . LYS A 1 76 ? 1.608 -9.266 -21.800 1.00 86.81 76 LYS A C 1
ATOM 619 O O . LYS A 1 76 ? 0.993 -10.088 -22.469 1.00 86.81 76 LYS A O 1
ATOM 624 N N . ASN A 1 77 ? 1.760 -9.357 -20.481 1.00 86.69 77 ASN A N 1
ATOM 625 C CA . ASN A 1 77 ? 1.298 -10.481 -19.670 1.00 86.69 77 ASN A CA 1
ATOM 626 C C . ASN A 1 77 ? 0.181 -10.086 -18.678 1.00 86.69 77 ASN A C 1
ATOM 628 O O . ASN A 1 77 ? -0.155 -10.894 -17.820 1.00 86.69 77 ASN A O 1
ATOM 632 N N . ASP A 1 78 ? -0.382 -8.871 -18.779 1.00 88.94 78 ASP A N 1
ATOM 633 C CA . ASP A 1 78 ? -1.410 -8.324 -17.864 1.00 88.94 78 ASP A CA 1
ATOM 634 C C . ASP A 1 78 ? -1.038 -8.402 -16.363 1.00 88.94 78 ASP A C 1
ATOM 636 O O . ASP A 1 78 ? -1.873 -8.641 -15.481 1.00 88.94 78 ASP A O 1
ATOM 640 N N . ILE A 1 79 ? 0.251 -8.211 -16.064 1.00 94.00 79 ILE A N 1
ATOM 641 C CA . ILE A 1 79 ? 0.781 -8.278 -14.696 1.00 94.00 79 ILE A CA 1
ATOM 642 C C . ILE A 1 79 ? 0.530 -6.946 -13.988 1.00 94.00 79 ILE A C 1
ATOM 644 O O . ILE A 1 79 ? 0.930 -5.892 -14.489 1.00 94.00 79 ILE A O 1
ATOM 648 N N . PHE A 1 80 ? -0.050 -7.002 -12.785 1.00 94.94 80 PHE A N 1
ATOM 649 C CA . PHE A 1 80 ? -0.272 -5.812 -11.967 1.00 94.94 80 PHE A CA 1
ATOM 650 C C . PHE A 1 80 ? 1.071 -5.204 -11.545 1.00 94.94 80 PHE A C 1
ATOM 652 O O . PHE A 1 80 ? 1.874 -5.857 -10.877 1.00 94.94 80 PHE A O 1
ATOM 659 N N . THR A 1 81 ? 1.345 -3.974 -11.967 1.00 95.31 81 THR A N 1
ATOM 660 C CA . THR A 1 81 ? 2.665 -3.348 -11.898 1.00 95.31 81 THR A CA 1
ATOM 661 C C . THR A 1 81 ? 2.620 -2.021 -11.153 1.00 95.31 81 THR A C 1
ATOM 663 O O . THR A 1 81 ? 1.965 -1.075 -11.588 1.00 95.31 81 THR A O 1
ATOM 666 N N . GLY A 1 82 ? 3.382 -1.921 -10.067 1.00 95.31 82 GLY A N 1
ATOM 667 C CA . GLY A 1 82 ? 3.536 -0.703 -9.273 1.00 95.31 82 GLY A CA 1
ATOM 668 C C . GLY A 1 82 ?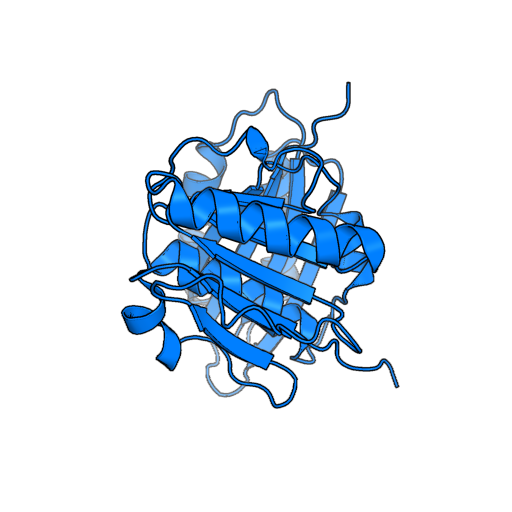 4.964 -0.172 -9.273 1.00 95.31 82 GLY A C 1
ATOM 669 O O . GLY A 1 82 ? 5.912 -0.954 -9.254 1.00 95.31 82 GLY A O 1
ATOM 670 N N . ILE A 1 83 ? 5.122 1.152 -9.250 1.00 94.69 83 ILE A N 1
ATOM 671 C CA . ILE A 1 83 ? 6.420 1.821 -9.080 1.00 94.69 83 ILE A CA 1
ATOM 672 C C . ILE A 1 83 ? 6.502 2.494 -7.711 1.00 94.69 83 ILE A C 1
ATOM 674 O O . ILE A 1 83 ? 5.599 3.234 -7.323 1.00 94.69 83 ILE A O 1
ATOM 678 N N . TYR A 1 84 ? 7.638 2.307 -7.044 1.00 94.50 84 TYR A N 1
ATOM 679 C CA . TYR A 1 84 ? 8.092 3.072 -5.890 1.00 94.50 84 TYR A CA 1
ATOM 680 C C . TYR A 1 84 ? 9.356 3.852 -6.268 1.00 94.50 84 TYR A C 1
ATOM 682 O O . TYR A 1 84 ? 10.436 3.278 -6.409 1.00 94.50 84 TYR A O 1
ATOM 690 N N . ASP A 1 85 ? 9.213 5.162 -6.443 1.00 93.38 85 ASP A N 1
ATOM 691 C CA . ASP A 1 85 ? 10.324 6.073 -6.726 1.00 93.38 85 ASP A CA 1
ATOM 692 C C . ASP A 1 85 ? 10.868 6.651 -5.417 1.00 93.38 85 ASP A C 1
ATOM 694 O O . ASP A 1 85 ? 10.146 7.354 -4.707 1.00 93.38 85 ASP A O 1
ATOM 698 N N . ILE A 1 86 ? 12.121 6.336 -5.082 1.00 90.12 86 ILE A N 1
ATOM 699 C CA . ILE A 1 86 ? 12.691 6.624 -3.754 1.00 90.12 86 ILE A CA 1
ATOM 700 C C . ILE A 1 86 ? 13.237 8.046 -3.580 1.00 90.12 86 ILE A C 1
ATOM 702 O O . ILE A 1 86 ? 13.457 8.463 -2.450 1.00 90.12 86 ILE A O 1
ATOM 706 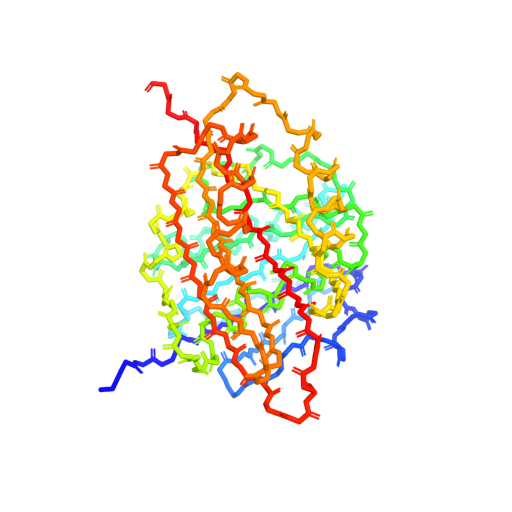N N . GLU A 1 87 ? 13.440 8.791 -4.669 1.00 82.44 87 GLU A N 1
ATOM 707 C CA . GLU A 1 87 ? 13.981 10.162 -4.629 1.00 82.44 87 GLU A CA 1
ATOM 708 C C . GLU A 1 87 ? 13.011 11.197 -5.235 1.00 82.44 87 GLU A C 1
ATOM 710 O O . GLU A 1 87 ? 13.351 12.365 -5.427 1.00 82.44 87 GLU A O 1
ATOM 715 N N . ASN A 1 88 ? 11.765 10.794 -5.511 1.00 77.44 88 ASN A N 1
ATOM 716 C CA . ASN A 1 88 ? 10.703 11.677 -5.999 1.00 77.44 88 ASN A CA 1
ATOM 717 C C . ASN A 1 88 ? 11.079 12.473 -7.278 1.00 77.44 88 ASN A C 1
ATOM 719 O O . ASN A 1 88 ? 10.703 13.639 -7.434 1.00 77.44 88 ASN A O 1
ATOM 723 N N . GLY A 1 89 ? 11.802 11.849 -8.206 1.00 83.44 89 GLY A N 1
ATOM 724 C CA . GLY A 1 89 ? 12.173 12.435 -9.492 1.00 83.44 89 GLY A CA 1
ATOM 725 C C . GLY A 1 89 ? 11.037 12.405 -10.523 1.00 83.44 89 GLY A C 1
ATOM 726 O O . GLY A 1 89 ? 9.847 12.438 -10.191 1.00 83.44 89 GLY A O 1
ATOM 727 N N . TYR A 1 90 ? 11.387 12.434 -11.809 1.00 85.00 90 TYR A N 1
ATOM 728 C CA . TYR A 1 90 ? 10.416 12.561 -12.902 1.00 85.00 90 TYR A CA 1
ATOM 729 C C . TYR A 1 90 ? 9.912 11.190 -13.364 1.00 85.00 90 TYR A C 1
ATOM 731 O O . TYR A 1 90 ? 10.703 10.349 -13.793 1.00 85.00 90 TYR A O 1
ATOM 739 N N . THR A 1 91 ? 8.597 10.971 -13.297 1.00 87.38 91 THR A N 1
ATOM 740 C CA . THR A 1 91 ? 7.982 9.650 -13.507 1.00 87.38 91 THR A CA 1
ATOM 741 C C . THR A 1 91 ? 7.103 9.561 -14.752 1.00 87.38 91 THR A C 1
ATOM 743 O O . THR A 1 91 ? 6.683 8.461 -15.092 1.00 87.38 91 THR A O 1
ATOM 746 N N . ASP A 1 92 ? 6.877 10.664 -15.474 1.00 87.56 92 ASP A N 1
ATOM 747 C CA . ASP A 1 92 ? 5.888 10.731 -16.563 1.00 87.56 92 ASP A CA 1
ATOM 748 C C . ASP A 1 92 ? 6.131 9.715 -17.687 1.00 87.56 92 ASP A C 1
ATOM 750 O O . ASP A 1 92 ? 5.220 9.280 -18.383 1.00 87.56 92 ASP A O 1
ATOM 754 N N . LEU A 1 93 ? 7.380 9.286 -17.870 1.00 89.75 93 LEU A N 1
ATOM 755 C CA . LEU A 1 93 ? 7.732 8.264 -18.855 1.00 89.75 93 LEU A CA 1
ATOM 756 C C . LEU A 1 93 ? 7.119 6.880 -18.554 1.00 89.75 93 LEU A C 1
ATOM 758 O O . LEU A 1 93 ? 7.066 6.033 -19.456 1.00 89.75 93 LEU A O 1
ATOM 762 N N . PHE A 1 94 ? 6.683 6.646 -17.314 1.00 90.12 94 PHE A N 1
ATOM 763 C CA . PHE A 1 94 ? 5.989 5.440 -16.860 1.00 90.12 94 PHE A CA 1
ATOM 764 C C . PHE A 1 94 ? 4.469 5.600 -16.828 1.00 90.12 94 PHE A C 1
ATOM 766 O O . PHE A 1 94 ? 3.760 4.595 -16.730 1.00 90.12 94 PHE A O 1
ATOM 773 N N . ASP A 1 95 ? 3.965 6.832 -16.931 1.00 83.06 95 ASP A N 1
ATOM 774 C CA . ASP A 1 95 ? 2.533 7.100 -16.902 1.00 83.06 95 ASP A CA 1
ATOM 775 C C . ASP A 1 95 ? 1.828 6.283 -17.981 1.00 83.06 95 ASP A C 1
ATOM 777 O O . ASP A 1 95 ? 2.360 6.055 -19.070 1.00 83.06 95 ASP A O 1
ATOM 781 N N . SER A 1 96 ? 0.617 5.825 -17.665 1.00 82.25 96 SER A N 1
ATOM 782 C CA . SER A 1 96 ? -0.213 4.918 -18.477 1.00 82.25 96 SER A CA 1
ATOM 783 C C . SER A 1 96 ? 0.330 3.500 -18.695 1.00 82.25 96 SER A C 1
ATOM 785 O O . SER A 1 96 ? -0.409 2.658 -19.207 1.00 82.25 96 SER A O 1
ATOM 787 N N . LYS A 1 97 ? 1.567 3.202 -18.276 1.00 88.81 97 LYS A N 1
ATOM 788 C CA . LYS A 1 97 ? 2.191 1.880 -18.457 1.00 88.81 97 LYS A CA 1
ATOM 789 C C . LYS A 1 97 ? 2.189 1.025 -17.191 1.00 88.81 97 LYS A C 1
ATOM 791 O O . LYS A 1 97 ? 2.377 -0.185 -17.266 1.00 88.81 97 LYS A O 1
ATOM 796 N N . THR A 1 98 ? 1.963 1.641 -16.035 1.00 91.69 98 THR A N 1
ATOM 797 C CA . THR A 1 98 ? 1.854 0.967 -14.735 1.00 91.69 98 THR A CA 1
ATOM 798 C C . THR A 1 98 ? 0.508 1.252 -14.081 1.00 91.69 98 THR A C 1
ATOM 800 O O . THR A 1 98 ? -0.164 2.234 -14.413 1.00 91.69 98 THR A O 1
ATOM 803 N N . ASP A 1 99 ? 0.109 0.387 -13.152 1.00 92.94 99 ASP A N 1
ATOM 804 C CA . ASP A 1 99 ? -1.144 0.523 -12.410 1.00 92.94 99 ASP A CA 1
ATOM 805 C C . ASP A 1 99 ? -1.061 1.620 -11.355 1.00 92.94 99 ASP A C 1
ATOM 807 O O . ASP A 1 99 ? -2.058 2.282 -11.081 1.00 92.94 99 ASP A O 1
ATOM 811 N N . PHE A 1 100 ? 0.126 1.854 -10.790 1.00 93.19 100 PHE A N 1
ATOM 812 C CA . PHE A 1 100 ? 0.365 2.990 -9.910 1.00 93.19 100 PHE A CA 1
ATOM 813 C C . PHE A 1 100 ? 1.824 3.427 -9.865 1.00 93.19 100 PHE A C 1
ATOM 815 O O . PHE A 1 100 ? 2.749 2.662 -10.156 1.00 93.19 100 PHE A O 1
ATOM 822 N N . ILE A 1 101 ? 2.012 4.672 -9.435 1.00 93.31 101 ILE A N 1
ATOM 823 C CA . ILE A 1 101 ? 3.314 5.252 -9.117 1.00 93.31 101 ILE A CA 1
ATOM 824 C C . ILE A 1 101 ? 3.212 5.936 -7.755 1.00 93.31 101 ILE A C 1
ATOM 826 O O . ILE A 1 101 ? 2.345 6.786 -7.542 1.00 93.31 101 ILE A O 1
ATOM 830 N N . ILE A 1 102 ? 4.109 5.568 -6.842 1.00 92.94 102 ILE A N 1
ATOM 831 C CA . ILE A 1 102 ? 4.235 6.137 -5.501 1.00 92.94 102 ILE A CA 1
ATOM 832 C C . ILE A 1 102 ? 5.617 6.768 -5.378 1.00 92.94 102 ILE A C 1
ATOM 834 O O . ILE A 1 102 ? 6.646 6.1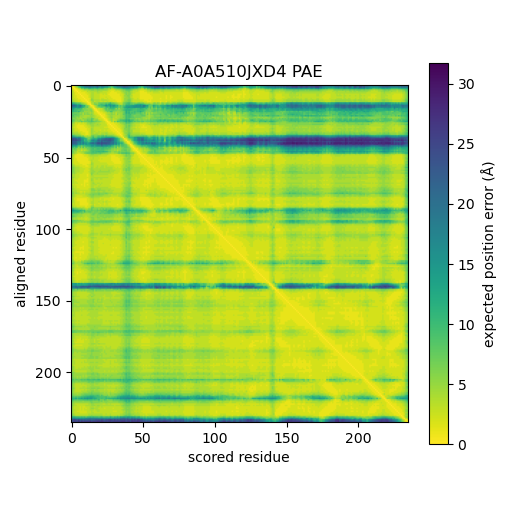11 -5.528 1.00 92.94 102 ILE A O 1
ATOM 838 N N . LYS A 1 103 ? 5.632 8.063 -5.074 1.00 92.50 103 LYS A N 1
ATOM 839 C CA . LYS A 1 103 ? 6.846 8.821 -4.763 1.00 92.50 103 LYS A CA 1
ATOM 840 C C . LYS A 1 103 ? 7.093 8.738 -3.261 1.00 92.50 103 LYS A C 1
ATOM 842 O O . LYS A 1 103 ? 6.357 9.342 -2.482 1.00 92.50 103 LYS A O 1
ATOM 847 N N . CYS A 1 104 ? 8.098 7.969 -2.865 1.00 91.00 104 CYS A N 1
ATOM 848 C CA . CYS A 1 104 ? 8.452 7.764 -1.466 1.00 91.00 104 CYS A CA 1
ATOM 849 C C . CYS A 1 104 ? 9.291 8.952 -0.988 1.00 91.00 104 CYS A C 1
ATOM 851 O O . CYS A 1 104 ? 10.285 9.296 -1.619 1.00 91.00 104 CYS A O 1
ATOM 853 N N . LYS A 1 105 ? 8.898 9.588 0.119 1.00 88.62 105 LYS A N 1
ATOM 854 C CA . LYS A 1 105 ? 9.673 10.678 0.738 1.00 88.62 105 LYS A CA 1
ATOM 855 C C . LYS A 1 105 ? 10.595 10.164 1.843 1.00 88.62 105 LYS A C 1
ATOM 857 O O . LYS A 1 105 ? 11.428 10.910 2.349 1.00 88.62 105 LYS A O 1
ATOM 862 N N . SER A 1 106 ? 10.413 8.913 2.254 1.00 88.69 106 SER A N 1
ATOM 863 C CA . SER A 1 106 ? 11.172 8.260 3.312 1.00 88.69 106 SER A CA 1
ATOM 864 C C . SER A 1 106 ? 11.269 6.750 3.079 1.00 88.69 106 SER A C 1
ATOM 866 O O . SER A 1 106 ? 10.487 6.167 2.323 1.00 88.69 106 SER A O 1
ATOM 868 N N . SER A 1 107 ? 12.198 6.096 3.780 1.00 88.19 107 SER A N 1
ATOM 869 C CA . SER A 1 107 ? 12.258 4.629 3.848 1.00 88.19 107 SER A CA 1
ATOM 870 C C . SER A 1 107 ? 10.988 4.024 4.456 1.00 88.19 107 SER A C 1
ATOM 872 O O . SER A 1 107 ? 10.607 2.912 4.098 1.00 88.19 107 SER A O 1
ATOM 874 N N . GLU A 1 108 ? 10.313 4.765 5.337 1.00 89.31 108 GLU A N 1
ATOM 875 C CA . GLU A 1 108 ? 9.058 4.356 5.962 1.00 89.31 108 GLU A CA 1
ATOM 876 C C . GLU A 1 108 ? 7.914 4.305 4.939 1.00 89.31 108 GLU A C 1
ATOM 878 O O . GLU A 1 108 ? 7.153 3.339 4.932 1.00 89.31 108 GLU A O 1
ATOM 883 N N . ASP A 1 109 ? 7.836 5.278 4.022 1.00 91.25 109 ASP A N 1
ATOM 884 C CA . ASP A 1 109 ? 6.862 5.261 2.919 1.00 91.25 109 ASP A CA 1
ATOM 885 C C . ASP A 1 109 ? 7.090 4.058 2.002 1.00 91.25 109 ASP A C 1
ATOM 887 O O . ASP A 1 109 ? 6.140 3.366 1.642 1.00 91.25 109 ASP A O 1
ATOM 891 N N . LEU A 1 110 ? 8.354 3.782 1.657 1.00 93.00 110 LEU A N 1
ATOM 892 C CA . LEU A 1 110 ? 8.725 2.640 0.822 1.00 93.00 110 LEU A CA 1
ATOM 893 C C . LEU A 1 110 ? 8.339 1.319 1.497 1.00 93.00 110 LEU A C 1
ATOM 895 O O . LEU A 1 110 ? 7.667 0.482 0.895 1.00 93.00 110 LEU A O 1
ATOM 899 N N . LYS A 1 111 ? 8.728 1.148 2.764 1.00 92.75 111 LYS A N 1
ATOM 900 C CA . LYS A 1 111 ? 8.424 -0.047 3.555 1.00 92.75 111 LYS A CA 1
ATOM 901 C C . LYS A 1 111 ? 6.923 -0.269 3.676 1.00 92.75 111 LYS A C 1
ATOM 903 O O . LYS A 1 111 ? 6.444 -1.357 3.368 1.00 92.75 111 LYS A O 1
ATOM 908 N N . ASN A 1 112 ? 6.178 0.741 4.119 1.00 93.19 112 ASN A N 1
ATOM 909 C CA . ASN A 1 112 ? 4.738 0.614 4.335 1.00 93.19 112 ASN A CA 1
ATOM 910 C C . ASN A 1 112 ? 3.977 0.484 3.018 1.00 93.19 112 ASN A C 1
ATOM 912 O O . ASN A 1 112 ? 3.026 -0.288 2.944 1.00 93.19 112 ASN A O 1
ATOM 916 N N . GLY A 1 113 ? 4.430 1.165 1.967 1.00 94.62 113 GLY A N 1
ATOM 917 C CA . GLY A 1 113 ? 3.899 1.014 0.621 1.00 94.62 113 GLY A CA 1
ATOM 918 C C . GLY A 1 113 ? 4.047 -0.416 0.105 1.00 94.62 113 GLY A C 1
ATOM 919 O O . GLY A 1 113 ? 3.068 -1.011 -0.331 1.00 94.62 113 GLY A O 1
ATOM 920 N N . ILE A 1 114 ? 5.227 -1.026 0.222 1.00 95.00 114 ILE A N 1
ATOM 921 C CA . ILE A 1 114 ? 5.419 -2.425 -0.184 1.00 95.00 114 ILE A CA 1
ATOM 922 C C . ILE A 1 114 ? 4.609 -3.365 0.711 1.00 95.00 114 ILE A C 1
ATOM 924 O O . ILE A 1 114 ? 3.859 -4.198 0.202 1.00 95.00 114 ILE A O 1
ATOM 928 N N . ASN A 1 115 ? 4.726 -3.212 2.033 1.00 93.19 115 ASN A N 1
ATOM 929 C CA . ASN A 1 115 ? 4.077 -4.095 2.996 1.00 93.19 115 ASN A CA 1
ATOM 930 C C . ASN A 1 115 ? 2.557 -4.047 2.918 1.00 93.19 115 ASN A C 1
ATOM 932 O O . ASN A 1 115 ? 1.927 -5.078 3.107 1.00 93.19 115 ASN A O 1
ATOM 936 N N . GLY A 1 116 ? 1.948 -2.898 2.632 1.00 93.06 116 GLY A N 1
ATOM 937 C CA . GLY A 1 116 ? 0.502 -2.832 2.464 1.00 93.06 116 GLY A CA 1
ATOM 938 C C . GLY A 1 116 ? 0.033 -3.698 1.292 1.00 93.06 116 GLY A C 1
ATOM 939 O O . GLY A 1 116 ? -0.854 -4.521 1.493 1.00 93.06 116 GLY A O 1
ATOM 940 N N . ILE A 1 117 ? 0.676 -3.610 0.120 1.00 94.75 117 ILE A N 1
ATOM 941 C CA . ILE A 1 117 ? 0.321 -4.427 -1.053 1.00 94.75 117 ILE A CA 1
ATOM 942 C C . ILE A 1 117 ? 0.617 -5.907 -0.802 1.00 94.75 117 ILE A C 1
ATOM 944 O O . ILE A 1 117 ? -0.237 -6.760 -1.041 1.00 94.75 117 ILE A O 1
ATOM 948 N N . THR A 1 118 ? 1.813 -6.242 -0.310 1.00 94.25 118 THR A N 1
ATOM 949 C CA . THR A 1 118 ? 2.181 -7.649 -0.101 1.00 94.25 118 THR A CA 1
ATOM 950 C C . THR A 1 118 ? 1.314 -8.305 0.966 1.00 94.25 118 THR A C 1
ATOM 952 O O . THR A 1 118 ? 0.883 -9.442 0.780 1.00 94.25 118 THR A O 1
ATOM 955 N N . LYS A 1 119 ? 0.992 -7.593 2.051 1.00 90.75 119 LYS A N 1
ATOM 956 C CA . LYS A 1 119 ? 0.118 -8.092 3.117 1.00 90.75 119 LYS A CA 1
ATOM 957 C C . LYS A 1 119 ? -1.297 -8.330 2.625 1.00 90.75 119 LYS A C 1
ATOM 959 O O . LYS A 1 119 ? -1.820 -9.405 2.886 1.00 90.75 119 LYS A O 1
ATOM 964 N N . THR A 1 120 ? -1.882 -7.382 1.891 1.00 90.81 120 THR A N 1
ATOM 965 C CA . THR A 1 120 ? -3.206 -7.542 1.270 1.00 90.81 120 THR A CA 1
ATOM 966 C C . THR A 1 120 ? -3.300 -8.850 0.494 1.00 90.81 120 THR A C 1
ATOM 968 O O . THR A 1 120 ? -4.268 -9.582 0.630 1.00 90.81 120 THR A O 1
ATOM 971 N N . LEU A 1 121 ? -2.269 -9.167 -0.288 1.00 92.69 121 LEU A N 1
ATOM 972 C CA . LEU A 1 121 ? -2.306 -10.301 -1.206 1.00 92.69 121 LEU A CA 1
ATOM 973 C C . LEU A 1 121 ? -1.929 -11.642 -0.573 1.00 92.69 121 LEU A C 1
ATOM 975 O O . LEU A 1 121 ? -2.250 -12.687 -1.135 1.00 92.69 121 LEU A O 1
ATOM 979 N N . THR A 1 122 ? -1.213 -11.636 0.553 1.00 91.81 122 THR A N 1
ATOM 980 C CA . THR A 1 122 ? -0.663 -12.861 1.161 1.00 91.81 122 THR A CA 1
ATOM 981 C C . THR A 1 122 ? -1.280 -13.213 2.508 1.00 91.81 122 THR A C 1
ATOM 983 O O . THR A 1 122 ? -1.319 -14.389 2.869 1.00 91.81 122 THR A O 1
ATOM 986 N N . ALA A 1 123 ? -1.785 -12.231 3.256 1.00 86.62 123 ALA A N 1
ATOM 987 C CA . ALA A 1 123 ? -2.361 -12.447 4.574 1.00 86.62 123 ALA A CA 1
ATOM 988 C C . ALA A 1 123 ? -3.884 -12.590 4.500 1.00 86.62 123 ALA A C 1
ATOM 990 O O . ALA A 1 123 ? -4.573 -11.827 3.830 1.00 86.62 123 ALA A O 1
ATOM 991 N N . LYS A 1 124 ? -4.424 -13.545 5.262 1.00 85.25 124 LYS A N 1
ATOM 992 C CA . LYS A 1 124 ? -5.869 -13.641 5.494 1.00 85.25 124 LYS A CA 1
ATOM 993 C C . LYS A 1 124 ? -6.257 -12.771 6.683 1.00 85.25 124 LYS A C 1
ATOM 995 O O . LYS A 1 124 ? -5.627 -12.844 7.739 1.00 85.25 124 LYS A O 1
ATOM 1000 N N . GLY A 1 125 ? -7.304 -11.975 6.507 1.00 86.69 125 GLY A N 1
ATOM 1001 C CA . GLY A 1 125 ? -7.890 -11.130 7.541 1.00 86.69 125 GLY A CA 1
ATOM 1002 C C . GLY A 1 125 ? -9.320 -11.540 7.892 1.00 86.69 125 GLY A C 1
ATOM 1003 O O . GLY A 1 125 ? -9.887 -12.455 7.297 1.00 86.69 125 GLY A O 1
ATOM 1004 N N . MET A 1 126 ? -9.918 -10.820 8.843 1.00 91.31 126 MET A N 1
ATOM 1005 C CA . MET A 1 126 ? -11.363 -10.879 9.104 1.00 91.31 126 MET A CA 1
ATOM 1006 C C . MET A 1 126 ? -12.156 -10.342 7.908 1.00 91.31 126 MET A C 1
ATOM 1008 O O . MET A 1 126 ? -13.189 -10.894 7.544 1.00 91.31 126 MET A O 1
ATOM 1012 N N . VAL A 1 127 ? -11.636 -9.281 7.283 1.00 93.62 127 VAL A N 1
ATOM 1013 C CA . VAL A 1 127 ? -12.098 -8.752 5.998 1.00 93.62 127 VAL A CA 1
ATOM 1014 C C . VAL A 1 127 ? -10.888 -8.765 5.077 1.00 93.62 127 VAL A C 1
ATOM 1016 O O . VAL A 1 127 ? -9.914 -8.058 5.331 1.00 93.62 127 VAL A O 1
ATOM 1019 N N . THR A 1 128 ? -10.914 -9.635 4.071 1.00 91.12 128 THR A N 1
ATOM 1020 C CA . THR A 1 128 ? -9.789 -9.837 3.148 1.00 91.12 128 THR A CA 1
ATOM 1021 C C . THR A 1 128 ? -10.089 -9.132 1.832 1.00 91.12 128 THR A C 1
ATOM 1023 O O . THR A 1 128 ? -11.227 -9.176 1.372 1.00 91.12 128 THR A O 1
ATOM 1026 N N . LEU A 1 129 ? -9.069 -8.492 1.266 1.00 92.62 129 LEU A N 1
ATOM 1027 C CA . LEU A 1 129 ? -9.083 -7.912 -0.074 1.00 92.62 129 LEU A CA 1
ATOM 1028 C C . LEU A 1 129 ? -8.149 -8.723 -0.970 1.00 92.62 129 LEU A C 1
ATOM 1030 O O . LEU A 1 129 ? -7.209 -9.346 -0.471 1.00 92.62 129 LEU A O 1
ATOM 1034 N N . ASP A 1 130 ? -8.385 -8.695 -2.274 1.00 93.19 130 ASP A N 1
ATOM 1035 C CA . ASP A 1 130 ? -7.629 -9.485 -3.242 1.00 93.19 130 ASP A CA 1
ATOM 1036 C C . ASP A 1 130 ? -6.970 -8.635 -4.352 1.00 93.19 130 ASP A C 1
ATOM 1038 O O . ASP A 1 130 ? -6.873 -7.405 -4.291 1.00 93.19 130 ASP A O 1
ATOM 1042 N N . LEU A 1 131 ? -6.445 -9.309 -5.380 1.00 94.19 131 LEU A N 1
ATOM 1043 C CA . LEU A 1 131 ? -5.827 -8.644 -6.527 1.00 94.19 131 LEU A CA 1
ATOM 1044 C C . LEU A 1 131 ? -6.848 -7.922 -7.423 1.00 94.19 131 LEU A C 1
ATOM 1046 O O . LEU A 1 131 ? -6.504 -6.913 -8.041 1.00 94.19 131 LEU A O 1
ATOM 1050 N N . ALA A 1 132 ? -8.081 -8.415 -7.523 1.00 92.56 132 ALA A N 1
ATOM 1051 C CA . ALA A 1 132 ? -9.131 -7.767 -8.301 1.00 92.56 132 ALA A CA 1
ATOM 1052 C C . ALA A 1 132 ? -9.586 -6.457 -7.632 1.00 92.56 132 ALA A C 1
ATOM 1054 O O . ALA A 1 132 ? -9.823 -5.462 -8.325 1.00 92.56 132 ALA A O 1
ATOM 1055 N N . ASP A 1 133 ? -9.607 -6.418 -6.300 1.00 93.25 133 ASP A N 1
ATOM 1056 C CA . ASP A 1 133 ? -9.837 -5.203 -5.517 1.00 93.25 133 ASP A CA 1
ATOM 1057 C C . ASP A 1 133 ? -8.747 -4.154 -5.777 1.00 93.25 133 ASP A C 1
ATOM 1059 O O . ASP A 1 133 ? -9.046 -2.987 -6.054 1.00 93.25 133 ASP A O 1
ATOM 1063 N N . LEU A 1 134 ? -7.472 -4.571 -5.777 1.00 92.94 134 LEU A N 1
ATOM 1064 C CA . LEU A 1 134 ? -6.359 -3.691 -6.150 1.00 92.94 134 LEU A CA 1
ATOM 1065 C C . LEU A 1 134 ? -6.523 -3.161 -7.581 1.00 92.94 134 LEU A C 1
ATOM 1067 O O . LEU A 1 134 ? -6.465 -1.950 -7.778 1.00 92.94 134 LEU A O 1
ATOM 1071 N N . LYS A 1 135 ? -6.797 -4.026 -8.567 1.00 91.31 135 LYS A N 1
ATOM 1072 C CA . LYS A 1 135 ? -7.025 -3.616 -9.969 1.00 91.31 135 LYS A CA 1
ATOM 1073 C C . LYS A 1 135 ? -8.227 -2.667 -10.131 1.00 91.31 135 LYS A C 1
ATOM 1075 O O . LYS A 1 135 ? -8.279 -1.886 -11.080 1.00 91.31 135 LYS A O 1
ATOM 1080 N N . THR A 1 136 ? -9.194 -2.701 -9.212 1.00 89.62 136 THR A N 1
ATOM 1081 C CA . THR A 1 136 ? -10.349 -1.788 -9.221 1.00 89.62 136 THR A CA 1
ATOM 1082 C C . THR A 1 136 ? -9.968 -0.378 -8.758 1.00 89.62 136 THR A C 1
ATOM 1084 O O . THR A 1 136 ? -10.423 0.617 -9.338 1.00 89.62 136 THR A O 1
ATOM 1087 N N . VAL A 1 137 ? -9.118 -0.274 -7.731 1.00 90.88 137 VAL A N 1
ATOM 1088 C CA . VAL A 1 137 ? -8.667 1.017 -7.185 1.00 90.88 137 VAL A CA 1
ATOM 1089 C C . VAL A 1 137 ? -7.522 1.608 -8.004 1.00 90.88 137 VAL A C 1
ATOM 1091 O O . VAL A 1 137 ? -7.594 2.771 -8.402 1.00 90.88 137 VAL A O 1
ATOM 1094 N N . PHE A 1 138 ? -6.502 0.811 -8.300 1.00 89.69 138 PHE A N 1
ATOM 1095 C CA . PHE A 1 138 ? -5.328 1.209 -9.066 1.00 89.69 138 PHE A CA 1
ATOM 1096 C C . PHE A 1 138 ? -5.572 0.951 -10.551 1.00 89.69 138 PHE A C 1
ATOM 1098 O O . PHE A 1 138 ? -5.413 -0.162 -11.044 1.00 89.69 138 PHE A O 1
ATOM 1105 N N . GLN A 1 139 ? -5.995 1.994 -11.260 1.00 74.75 139 GLN A N 1
ATOM 1106 C CA . GLN A 1 139 ? -6.125 1.964 -12.716 1.00 74.75 139 GLN A CA 1
ATOM 1107 C C . GLN A 1 139 ? -4.901 2.627 -13.348 1.00 74.75 139 GLN A C 1
ATOM 1109 O O . GLN A 1 139 ? -4.340 3.564 -12.772 1.00 74.75 139 GLN A O 1
ATOM 1114 N N . LYS A 1 140 ? -4.509 2.184 -14.550 1.00 68.44 140 LYS A N 1
ATOM 1115 C CA . LYS A 1 140 ? -3.434 2.818 -15.334 1.00 68.44 140 LYS A CA 1
ATOM 1116 C C . LYS A 1 140 ? -3.566 4.340 -15.282 1.00 68.44 140 LYS A C 1
ATOM 1118 O O . LYS A 1 140 ? -4.658 4.834 -15.544 1.00 68.44 140 LYS A O 1
ATOM 1123 N N . THR A 1 141 ? -2.465 5.049 -14.994 1.00 59.75 141 THR A N 1
ATOM 1124 C CA . THR A 1 141 ? -2.358 6.516 -14.732 1.00 59.75 141 THR A CA 1
ATOM 1125 C C . THR A 1 141 ? -2.556 6.993 -13.286 1.00 59.75 141 THR A C 1
ATOM 1127 O O . THR A 1 141 ? -2.570 8.195 -13.030 1.00 59.75 141 THR A O 1
ATOM 1130 N N . SER A 1 142 ? -2.635 6.087 -12.312 1.00 62.00 142 SER A N 1
ATOM 1131 C CA . SER A 1 142 ? -2.804 6.471 -10.907 1.00 62.00 142 SER A CA 1
ATOM 1132 C C . SER A 1 142 ? -1.547 7.113 -10.309 1.00 62.00 142 SER A C 1
ATOM 1134 O O . SER A 1 142 ? -0.561 6.431 -10.004 1.00 62.00 142 SER A O 1
ATOM 1136 N N . LYS A 1 143 ? -1.610 8.426 -10.061 1.00 84.38 143 LYS A N 1
ATOM 1137 C CA . LYS A 1 143 ? -0.738 9.072 -9.077 1.00 84.38 143 LYS A CA 1
ATOM 1138 C C . LYS A 1 143 ? -1.231 8.681 -7.689 1.00 84.38 143 LYS A C 1
ATOM 1140 O O . LYS A 1 143 ? -2.329 9.065 -7.286 1.00 84.38 143 LYS A O 1
ATOM 1145 N N . SER A 1 144 ? -0.412 7.926 -6.969 1.00 90.44 144 SER A N 1
ATOM 1146 C CA . SER A 1 144 ? -0.802 7.330 -5.695 1.00 90.44 144 SER A CA 1
ATOM 1147 C C . SER A 1 144 ? 0.066 7.841 -4.554 1.00 90.44 144 SER A C 1
ATOM 1149 O O . SER A 1 144 ? 1.261 8.102 -4.706 1.00 90.44 144 SER A O 1
ATOM 1151 N N . PHE A 1 145 ? -0.545 7.961 -3.384 1.00 91.94 145 PHE A N 1
ATOM 1152 C CA . PHE A 1 145 ? 0.094 8.405 -2.154 1.00 91.94 145 PHE A CA 1
ATOM 1153 C C . PHE A 1 145 ? -0.142 7.365 -1.066 1.00 91.94 145 PHE A C 1
ATOM 1155 O O . PHE A 1 145 ? -1.227 6.791 -0.993 1.00 91.94 145 PHE A O 1
ATOM 1162 N N . VAL A 1 146 ? 0.852 7.143 -0.208 1.00 93.62 146 VAL A N 1
ATOM 1163 C CA . VAL A 1 146 ? 0.725 6.254 0.952 1.00 93.62 146 VAL A CA 1
ATOM 1164 C C . VAL A 1 146 ? 0.607 7.105 2.203 1.00 93.62 146 VAL A C 1
ATOM 1166 O O . VAL A 1 146 ? 1.432 7.984 2.445 1.00 93.62 146 VAL A O 1
ATOM 1169 N N . ILE A 1 147 ? -0.416 6.832 3.003 1.00 94.69 147 ILE A N 1
ATOM 1170 C CA . ILE A 1 147 ? -0.552 7.335 4.365 1.00 94.69 147 ILE A CA 1
ATOM 1171 C C . ILE A 1 147 ? -0.413 6.144 5.301 1.00 94.69 147 ILE A C 1
ATOM 1173 O O . ILE A 1 147 ? -1.082 5.128 5.137 1.00 94.69 147 ILE A O 1
ATOM 1177 N N . PHE A 1 148 ? 0.432 6.296 6.308 1.00 95.25 148 PHE A N 1
ATOM 1178 C CA . PHE A 1 148 ? 0.560 5.351 7.405 1.00 95.25 148 PHE A CA 1
ATOM 1179 C C . PHE A 1 148 ? 0.245 6.065 8.713 1.00 95.25 148 PHE A C 1
ATOM 1181 O O . PHE A 1 148 ? 0.773 7.155 8.948 1.00 95.25 148 PHE A O 1
ATOM 1188 N N . GLU A 1 149 ? -0.575 5.464 9.568 1.00 96.81 149 GLU A N 1
ATOM 1189 C CA . GLU A 1 149 ? -0.817 5.947 10.929 1.00 96.81 149 GLU A CA 1
ATOM 1190 C C . GLU A 1 149 ? -0.872 4.763 11.890 1.00 96.81 149 GLU A C 1
ATOM 1192 O O . GLU A 1 149 ? -1.518 3.755 11.609 1.00 96.81 149 GLU A O 1
ATOM 1197 N N . LYS A 1 150 ? -0.213 4.906 13.042 1.00 96.06 150 LYS A N 1
ATOM 1198 C CA . LYS A 1 150 ? -0.203 3.916 14.118 1.00 96.06 150 LYS A CA 1
ATOM 1199 C C . LYS A 1 150 ? -0.675 4.569 15.407 1.00 96.06 150 LYS A C 1
ATOM 1201 O O . LYS A 1 150 ? -0.336 5.716 15.674 1.00 96.06 150 LYS A O 1
ATOM 1206 N N . GLY A 1 151 ? -1.389 3.826 16.233 1.00 96.69 151 GLY A N 1
ATOM 1207 C CA . GLY A 1 151 ? -1.908 4.343 17.487 1.00 96.69 151 GLY A CA 1
ATOM 1208 C C . GLY A 1 151 ? -2.319 3.249 18.455 1.00 96.69 151 GLY A C 1
ATOM 1209 O O . GLY A 1 151 ? -2.019 2.065 18.271 1.00 96.69 151 GLY A O 1
ATOM 1210 N N . ASN A 1 152 ? -3.017 3.686 19.494 1.00 96.25 152 ASN A N 1
ATOM 1211 C CA . ASN A 1 152 ? -3.596 2.845 20.525 1.00 96.25 152 ASN A CA 1
ATOM 1212 C C . ASN A 1 152 ? -5.115 3.093 20.564 1.00 96.25 152 ASN A C 1
ATOM 1214 O O . ASN A 1 152 ? -5.561 4.234 20.467 1.00 96.25 152 ASN A O 1
ATOM 1218 N N . LEU A 1 153 ? -5.896 2.021 20.677 1.00 96.62 153 LEU A N 1
ATOM 1219 C CA . LEU A 1 153 ? -7.356 2.023 20.745 1.00 96.62 153 LEU A CA 1
ATOM 1220 C C . LEU A 1 153 ? -7.894 2.715 22.007 1.00 96.62 153 LEU A C 1
ATOM 1222 O O . LEU A 1 153 ? -9.003 3.236 21.975 1.00 96.62 153 LEU A O 1
ATOM 1226 N N . GLU A 1 154 ? -7.119 2.770 23.092 1.00 96.00 154 GLU A N 1
ATOM 1227 C CA . GLU A 1 154 ? -7.462 3.519 24.313 1.00 96.00 154 GLU A CA 1
ATOM 1228 C C . GLU A 1 154 ? -7.345 5.037 24.113 1.00 96.00 154 GLU A C 1
ATOM 1230 O O . GLU A 1 154 ? -8.036 5.808 24.773 1.00 96.00 154 GLU A O 1
ATOM 1235 N N . THR A 1 155 ? -6.497 5.472 23.179 1.00 97.12 155 THR A N 1
ATOM 1236 C CA . THR A 1 155 ? -6.286 6.880 22.804 1.00 97.12 155 THR A CA 1
ATOM 1237 C C . THR A 1 155 ? -6.703 7.102 21.349 1.00 97.12 155 THR A C 1
ATOM 1239 O O . THR A 1 155 ? -5.978 7.700 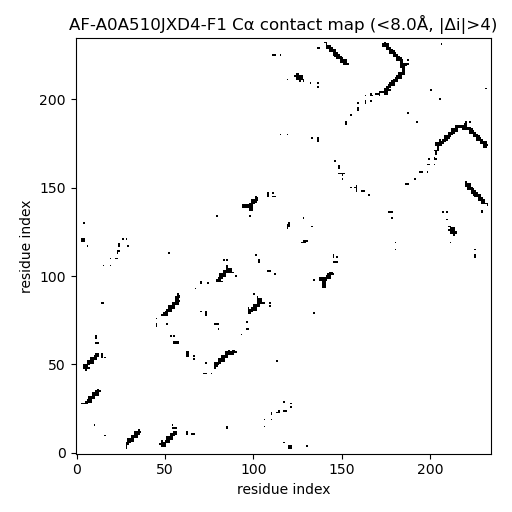20.551 1.00 97.12 155 THR A O 1
ATOM 1242 N N . PHE A 1 156 ? -7.855 6.545 20.970 1.00 97.75 156 PHE A N 1
ATOM 1243 C CA . PHE A 1 156 ? -8.299 6.503 19.578 1.00 97.75 156 PHE A CA 1
ATOM 1244 C C . PHE A 1 156 ? -8.554 7.895 18.975 1.00 97.75 156 PHE A C 1
ATOM 1246 O O . PHE A 1 156 ? -8.286 8.110 17.794 1.00 97.75 156 PHE A O 1
ATOM 1253 N N . ASP A 1 157 ? -8.986 8.863 19.785 1.00 98.06 157 ASP A N 1
ATOM 1254 C CA . ASP A 1 157 ? -9.193 10.244 19.337 1.00 98.06 157 ASP A CA 1
ATOM 1255 C C . ASP A 1 157 ? -7.884 10.907 18.870 1.00 98.06 157 ASP A C 1
ATOM 1257 O O . ASP A 1 157 ? -7.873 11.595 17.846 1.00 98.06 157 ASP A O 1
ATOM 1261 N N . ASP A 1 158 ? -6.762 10.642 19.550 1.00 98.06 158 ASP A N 1
ATOM 1262 C CA . ASP A 1 158 ? -5.441 11.139 19.142 1.00 98.06 158 ASP A CA 1
ATOM 1263 C C . ASP A 1 158 ? -5.013 10.521 17.804 1.00 98.06 158 ASP A C 1
ATOM 1265 O O . ASP A 1 158 ? -4.503 11.211 16.917 1.00 98.06 158 ASP A O 1
ATOM 1269 N N . PHE A 1 159 ? -5.275 9.222 17.624 1.00 98.31 159 PHE A N 1
ATOM 1270 C CA . PHE A 1 159 ? -5.043 8.522 16.360 1.00 98.31 159 PHE A CA 1
ATOM 1271 C C . PHE A 1 159 ? -5.864 9.141 15.217 1.00 98.31 159 PHE A C 1
ATOM 1273 O O . PHE A 1 159 ? -5.317 9.429 14.148 1.00 98.31 159 PHE A O 1
ATOM 1280 N N . LEU A 1 160 ? -7.156 9.407 15.440 1.00 98.31 160 LEU A N 1
ATOM 1281 C CA . LEU A 1 160 ? -8.012 10.061 14.448 1.00 98.31 160 LEU A CA 1
ATOM 1282 C C . LEU A 1 160 ? -7.527 11.476 14.126 1.00 98.31 160 LEU A C 1
ATOM 1284 O O . LEU A 1 160 ? -7.518 11.863 12.957 1.00 98.31 160 LEU A O 1
ATOM 1288 N N . GLN A 1 161 ? -7.094 12.241 15.127 1.00 98.19 161 GLN A N 1
ATOM 1289 C CA . GLN A 1 161 ? -6.581 13.592 14.920 1.00 98.19 161 GLN A CA 1
ATOM 1290 C C . GLN A 1 161 ? -5.274 13.591 14.112 1.00 98.19 161 GLN A C 1
ATOM 1292 O O . GLN A 1 161 ? -5.110 14.423 13.218 1.00 98.19 161 GLN A O 1
ATOM 1297 N N . ASN A 1 162 ? -4.367 12.642 14.347 1.00 98.00 162 ASN A N 1
ATOM 1298 C CA . ASN A 1 162 ? -3.151 12.502 13.541 1.00 98.00 162 ASN A CA 1
ATOM 1299 C C . ASN A 1 162 ? -3.463 12.110 12.093 1.00 98.00 162 ASN A C 1
ATOM 1301 O O . ASN A 1 162 ? -2.925 12.705 11.153 1.00 98.00 162 ASN A O 1
ATOM 1305 N N . LEU A 1 163 ? -4.374 11.149 11.904 1.00 98.00 163 LEU A N 1
ATOM 1306 C CA . LEU A 1 163 ? -4.846 10.753 10.581 1.00 98.00 163 LEU A CA 1
ATOM 1307 C C . LEU A 1 163 ? -5.464 11.945 9.838 1.00 98.00 163 LEU A C 1
ATOM 1309 O O . LEU A 1 163 ? -5.130 12.193 8.678 1.00 98.00 163 LEU A O 1
ATOM 1313 N N . LYS A 1 164 ? -6.305 12.728 10.522 1.00 97.75 164 LYS A N 1
ATOM 1314 C CA . LYS A 1 164 ? -6.916 13.951 9.992 1.00 97.75 164 LYS A CA 1
ATOM 1315 C C . LYS A 1 164 ? -5.877 14.906 9.412 1.00 97.75 164 LYS A C 1
ATOM 1317 O O . LYS A 1 164 ? -5.997 15.308 8.259 1.00 97.75 164 LYS A O 1
ATOM 1322 N N . LEU A 1 165 ? -4.847 15.230 10.195 1.00 97.75 165 LEU A N 1
ATOM 1323 C CA . LEU A 1 165 ? -3.803 16.178 9.801 1.00 97.75 165 LEU A CA 1
ATOM 1324 C C . LEU A 1 165 ? -3.052 15.714 8.548 1.00 97.75 165 LEU A C 1
ATOM 1326 O O . LEU A 1 165 ? -2.699 16.532 7.701 1.00 97.75 165 LEU A O 1
ATOM 1330 N N . LYS A 1 166 ? -2.838 14.401 8.394 1.00 95.94 166 LYS A N 1
ATOM 1331 C CA . LYS A 1 166 ? -2.219 13.828 7.189 1.00 95.94 166 LYS A CA 1
ATOM 1332 C C . LYS A 1 166 ? -3.128 13.965 5.966 1.00 95.94 166 LYS A C 1
ATOM 1334 O O . LYS A 1 166 ? -2.654 14.344 4.895 1.00 95.94 166 LYS A O 1
ATOM 1339 N N . LEU A 1 167 ? -4.424 13.701 6.123 1.00 96.31 167 LEU A N 1
ATOM 1340 C CA . LEU A 1 167 ? -5.417 13.789 5.045 1.00 96.31 167 LEU A CA 1
ATOM 1341 C C . LEU A 1 167 ? -5.669 15.232 4.588 1.00 96.31 167 LEU A C 1
ATOM 1343 O O . LEU A 1 167 ? -5.891 15.469 3.405 1.00 96.31 167 LEU A O 1
ATOM 1347 N N . GLU A 1 168 ? -5.585 16.210 5.492 1.00 96.06 168 GLU A N 1
ATOM 1348 C CA . GLU A 1 168 ? -5.783 17.633 5.172 1.00 96.06 168 GLU A CA 1
ATOM 1349 C C . GLU A 1 168 ? -4.717 18.212 4.225 1.00 96.06 168 GLU A C 1
ATOM 1351 O O . GLU A 1 168 ? -4.897 19.308 3.696 1.00 96.06 168 GLU A O 1
ATOM 1356 N N . THR A 1 169 ? -3.635 17.472 3.961 1.00 93.94 169 THR A N 1
ATOM 1357 C CA . THR A 1 169 ? -2.603 17.851 2.983 1.00 93.94 169 THR A CA 1
ATOM 1358 C C . THR A 1 169 ? -3.002 17.598 1.522 1.00 93.94 169 THR A C 1
ATOM 1360 O O . THR A 1 169 ? -2.298 18.045 0.615 1.00 93.94 169 THR A O 1
ATOM 1363 N N . PHE A 1 170 ? -4.111 16.892 1.280 1.00 94.06 170 PHE A N 1
ATOM 1364 C CA . PHE A 1 170 ? -4.596 16.542 -0.056 1.00 94.06 170 PHE A CA 1
ATOM 1365 C C . PHE A 1 170 ? -5.486 17.638 -0.658 1.00 94.06 170 PHE A C 1
ATOM 1367 O O . PHE A 1 170 ? -6.146 18.405 0.044 1.00 94.06 170 PHE A O 1
ATOM 1374 N N . ASP A 1 171 ? -5.509 17.711 -1.990 1.00 92.38 171 ASP A N 1
ATOM 1375 C CA . ASP A 1 171 ? -6.276 18.715 -2.727 1.00 92.38 171 ASP A CA 1
ATOM 1376 C C . ASP A 1 171 ? -7.755 18.322 -2.800 1.00 92.38 171 ASP A C 1
ATOM 1378 O O . ASP A 1 171 ? -8.142 17.407 -3.523 1.00 92.38 171 ASP A O 1
ATOM 1382 N N . LYS A 1 172 ? -8.599 19.065 -2.083 1.00 88.88 172 LYS A N 1
ATOM 1383 C CA . LYS A 1 172 ? -10.049 18.827 -2.011 1.00 88.88 172 LYS A CA 1
ATOM 1384 C C . LYS A 1 172 ? -10.776 18.989 -3.350 1.00 88.88 172 LYS A C 1
ATOM 1386 O O . LYS A 1 172 ? -11.910 18.539 -3.469 1.00 88.88 172 LYS A O 1
ATOM 1391 N N . ASN A 1 173 ? -10.158 19.634 -4.343 1.00 90.50 173 ASN A N 1
ATOM 1392 C CA . ASN A 1 173 ? -10.751 19.783 -5.676 1.00 90.50 173 ASN A CA 1
ATOM 1393 C C . ASN A 1 173 ? -10.564 18.538 -6.547 1.00 90.50 173 ASN A C 1
ATOM 1395 O O . ASN A 1 173 ? -11.166 18.438 -7.616 1.00 90.50 173 ASN A O 1
ATOM 1399 N N . LYS A 1 174 ? -9.714 17.601 -6.120 1.00 91.69 174 LYS A N 1
ATOM 1400 C CA . LYS A 1 174 ? -9.488 16.344 -6.824 1.00 91.69 174 LYS A CA 1
ATOM 1401 C C . LYS A 1 174 ? -10.391 15.252 -6.281 1.00 91.69 174 LYS A C 1
ATOM 1403 O O . LYS A 1 174 ? -10.844 15.304 -5.141 1.00 91.69 174 LYS A O 1
ATOM 1408 N N . THR A 1 175 ? -10.639 14.257 -7.123 1.00 92.19 175 THR A N 1
ATOM 1409 C CA . THR A 1 175 ? -11.363 13.048 -6.735 1.00 92.19 175 THR A CA 1
ATOM 1410 C C . THR A 1 175 ? -10.360 11.937 -6.467 1.00 92.19 175 THR A C 1
ATOM 1412 O O . THR A 1 175 ? -9.352 11.829 -7.167 1.00 92.19 175 THR A O 1
ATOM 1415 N N . TYR A 1 176 ? -10.630 11.114 -5.459 1.00 93.31 176 TYR A N 1
ATOM 1416 C CA . TYR A 1 176 ? -9.727 10.049 -5.041 1.00 93.31 176 TYR A CA 1
ATOM 1417 C C . TYR A 1 176 ? -10.418 8.690 -4.992 1.00 93.31 176 TYR A C 1
ATOM 1419 O O . TYR A 1 176 ? -11.620 8.586 -4.766 1.00 93.31 176 TYR A O 1
ATOM 1427 N N . LYS A 1 177 ? -9.649 7.619 -5.149 1.00 94.25 177 LYS A N 1
ATOM 1428 C CA . LYS A 1 177 ? -10.027 6.276 -4.707 1.00 94.25 177 LYS A CA 1
ATOM 1429 C C . LYS A 1 177 ? -9.168 5.914 -3.504 1.00 94.25 177 LYS A C 1
ATOM 1431 O O . LYS A 1 177 ? -8.002 6.300 -3.434 1.00 94.25 177 LYS A O 1
ATOM 1436 N N . ILE A 1 178 ? -9.748 5.199 -2.552 1.00 95.19 178 ILE A N 1
ATOM 1437 C CA . ILE A 1 178 ? -9.103 4.871 -1.285 1.00 95.19 178 ILE A CA 1
ATOM 1438 C C . ILE A 1 178 ? -9.026 3.354 -1.154 1.00 95.19 178 ILE A C 1
ATOM 1440 O O . ILE A 1 178 ? -10.038 2.664 -1.272 1.00 95.19 178 ILE A O 1
ATOM 1444 N N . PHE A 1 179 ? -7.821 2.854 -0.890 1.00 95.81 179 PHE A N 1
ATOM 1445 C CA . PHE A 1 179 ? -7.574 1.468 -0.505 1.00 95.81 179 PHE A CA 1
ATOM 1446 C C . PHE A 1 179 ? -6.972 1.446 0.902 1.00 95.81 179 PHE A C 1
ATOM 1448 O O . PHE A 1 179 ? -5.839 1.889 1.095 1.00 95.81 179 PHE A O 1
ATOM 1455 N N . LEU A 1 180 ? -7.730 0.977 1.892 1.00 96.94 180 LEU A N 1
ATOM 1456 C CA . LEU A 1 180 ? -7.375 1.054 3.308 1.00 96.94 180 LEU A CA 1
ATOM 1457 C C . LEU A 1 180 ? -7.109 -0.332 3.902 1.00 96.94 180 LEU A C 1
ATOM 1459 O O . LEU A 1 180 ? -8.011 -1.147 4.065 1.00 96.94 180 LEU A O 1
ATOM 1463 N N . ASN A 1 181 ? -5.881 -0.569 4.339 1.00 95.75 181 ASN A N 1
ATOM 1464 C CA . ASN A 1 181 ? -5.529 -1.742 5.125 1.00 95.75 181 ASN A CA 1
ATOM 1465 C C . ASN A 1 181 ? -5.529 -1.396 6.610 1.00 95.75 181 ASN A C 1
ATOM 1467 O O . ASN A 1 181 ? -4.715 -0.585 7.050 1.00 95.75 181 ASN A O 1
ATOM 1471 N N . ILE A 1 182 ? -6.388 -2.053 7.388 1.00 96.44 182 ILE A N 1
ATOM 1472 C CA . ILE A 1 182 ? -6.444 -1.917 8.844 1.00 96.44 182 ILE A CA 1
ATOM 1473 C C . ILE A 1 182 ? -5.821 -3.154 9.480 1.00 96.44 182 ILE A C 1
ATOM 1475 O O . ILE A 1 182 ? -6.184 -4.293 9.190 1.00 96.44 182 ILE A O 1
ATOM 1479 N N . THR A 1 183 ? -4.865 -2.934 10.370 1.00 95.19 183 THR A N 1
ATOM 1480 C CA . THR A 1 183 ? -4.306 -3.958 11.245 1.00 95.19 183 THR A CA 1
ATOM 1481 C C . THR A 1 183 ? -4.522 -3.531 12.686 1.00 95.19 183 THR A C 1
ATOM 1483 O O . THR A 1 183 ? -4.062 -2.461 13.066 1.00 95.19 183 THR A O 1
ATOM 1486 N N . ALA A 1 184 ? -5.189 -4.346 13.495 1.00 96.56 184 ALA A N 1
ATOM 1487 C CA . ALA A 1 184 ? -5.496 -3.962 14.867 1.00 96.56 184 ALA A CA 1
ATOM 1488 C C . ALA A 1 184 ? -5.464 -5.140 15.842 1.00 96.56 184 ALA A C 1
ATOM 1490 O O . ALA A 1 184 ? -5.434 -6.308 15.448 1.00 96.56 184 ALA A O 1
ATOM 1491 N N . GLY A 1 185 ? -5.464 -4.808 17.127 1.00 96.25 185 GLY A N 1
ATOM 1492 C CA . GLY A 1 185 ? -5.642 -5.752 18.216 1.00 96.25 185 GLY A CA 1
ATOM 1493 C C . GLY A 1 185 ? -7.065 -6.282 18.333 1.00 96.25 185 GLY A C 1
ATOM 1494 O O . GLY A 1 185 ? -7.983 -5.821 17.656 1.00 96.25 185 GLY A O 1
ATOM 1495 N N . LYS A 1 186 ? -7.266 -7.258 19.224 1.00 94.31 186 LYS A N 1
ATOM 1496 C CA . LYS A 1 186 ? -8.584 -7.884 19.442 1.00 94.31 186 LYS A CA 1
ATOM 1497 C C . LYS A 1 186 ? -9.660 -6.925 19.971 1.00 94.31 186 LYS A C 1
ATOM 1499 O O . LYS A 1 186 ? -10.834 -7.258 19.860 1.00 94.31 186 LYS A O 1
ATOM 1504 N N . ASN A 1 187 ? -9.274 -5.777 20.533 1.00 96.06 187 ASN A N 1
ATOM 1505 C CA . ASN A 1 187 ? -10.209 -4.805 21.103 1.00 96.06 187 ASN A CA 1
ATOM 1506 C C . ASN A 1 187 ? -10.737 -3.796 20.065 1.00 96.06 187 ASN A C 1
ATOM 1508 O O . ASN A 1 187 ? -11.455 -2.876 20.440 1.00 96.06 187 ASN A O 1
ATOM 1512 N N . ILE A 1 188 ? -10.385 -3.936 18.777 1.00 96.94 188 ILE A N 1
ATOM 1513 C CA . ILE A 1 188 ? -10.919 -3.070 17.717 1.00 96.94 188 ILE A CA 1
ATOM 1514 C C . ILE A 1 188 ? -12.438 -3.214 17.612 1.00 96.94 188 ILE A C 1
ATOM 1516 O O . ILE A 1 188 ? -12.972 -4.317 17.483 1.00 96.94 188 ILE A O 1
ATOM 1520 N N . GLU A 1 189 ? -13.132 -2.082 17.594 1.00 96.00 189 GLU A N 1
ATOM 1521 C CA . GLU A 1 189 ? -14.574 -2.027 17.395 1.00 96.00 189 GLU A CA 1
ATOM 1522 C C . GLU A 1 189 ? -14.941 -1.581 15.974 1.00 96.00 189 GLU A C 1
ATOM 1524 O O . GLU A 1 189 ? -14.250 -0.795 15.322 1.00 96.00 189 GLU A O 1
ATOM 1529 N N . LEU A 1 190 ? -16.100 -2.035 15.488 1.00 95.31 190 LEU A N 1
ATOM 1530 C CA . LEU A 1 190 ? -16.623 -1.613 14.184 1.00 95.31 190 LEU A CA 1
ATOM 1531 C C . LEU A 1 190 ? -16.918 -0.100 14.132 1.00 95.31 190 LEU A C 1
ATOM 1533 O O . LEU A 1 190 ? -16.815 0.517 13.074 1.00 95.31 190 LEU A O 1
ATOM 1537 N N . THR A 1 191 ? -17.274 0.499 15.270 1.00 96.94 191 THR A N 1
ATOM 1538 C CA . THR A 1 191 ? -17.454 1.951 15.451 1.00 96.94 191 THR A CA 1
ATOM 1539 C C . THR A 1 191 ? -16.175 2.714 15.112 1.00 96.94 191 THR A C 1
ATOM 1541 O O . THR A 1 191 ? -16.226 3.648 14.320 1.00 96.94 191 THR A O 1
ATOM 1544 N N . GLN A 1 192 ? -15.022 2.243 15.587 1.00 97.75 192 GLN A N 1
ATOM 1545 C CA . GLN A 1 192 ? -13.717 2.840 15.296 1.00 97.75 192 GLN A CA 1
ATOM 1546 C C . GLN A 1 192 ? -13.372 2.747 13.802 1.00 97.75 192 GLN A C 1
ATOM 1548 O O . GLN A 1 192 ? -12.939 3.723 13.193 1.00 97.75 192 GLN A O 1
ATOM 1553 N N . ILE A 1 193 ? -13.646 1.607 13.159 1.00 97.19 193 ILE A N 1
ATOM 1554 C CA . ILE A 1 193 ? -13.471 1.456 11.701 1.00 97.19 193 ILE A CA 1
ATOM 1555 C C . ILE A 1 193 ? -14.369 2.442 10.937 1.00 97.19 193 ILE A C 1
ATOM 1557 O O . ILE A 1 193 ? -13.930 3.082 9.978 1.00 97.19 193 ILE A O 1
ATOM 1561 N N . LYS A 1 194 ? -15.621 2.605 11.382 1.00 97.25 194 LYS A N 1
ATOM 1562 C CA . LYS A 1 194 ? -16.563 3.570 10.807 1.00 97.25 194 LYS A CA 1
ATOM 1563 C C . LYS A 1 194 ? -16.076 5.010 10.969 1.00 97.25 194 LYS A C 1
ATOM 1565 O O . LYS A 1 194 ? -16.243 5.796 10.039 1.00 97.25 194 LYS A O 1
ATOM 1570 N N . ASP A 1 195 ? -15.476 5.359 12.102 1.00 98.25 195 ASP A N 1
ATOM 1571 C CA . ASP A 1 195 ? -14.950 6.705 12.338 1.00 98.25 195 ASP A CA 1
ATOM 1572 C C . ASP A 1 195 ? -13.729 7.008 11.458 1.00 98.25 195 ASP A C 1
ATOM 1574 O O . ASP A 1 195 ? -13.640 8.110 10.911 1.00 98.25 195 ASP A O 1
ATOM 1578 N N . ILE A 1 196 ? -12.859 6.016 11.214 1.00 98.19 196 ILE A N 1
ATOM 1579 C CA . ILE A 1 196 ? -11.761 6.112 10.232 1.00 98.19 196 ILE A CA 1
ATOM 1580 C C . ILE A 1 196 ? -12.310 6.362 8.829 1.00 98.19 196 ILE A C 1
ATOM 1582 O O . ILE A 1 196 ? -11.874 7.287 8.144 1.00 98.19 196 ILE A O 1
ATOM 1586 N N . ALA A 1 197 ? -13.288 5.565 8.394 1.00 97.06 197 ALA A N 1
ATOM 1587 C CA . ALA A 1 197 ? -13.902 5.762 7.086 1.00 97.06 197 ALA A CA 1
ATOM 1588 C C . ALA A 1 197 ? -14.521 7.164 6.990 1.00 97.06 197 ALA A C 1
ATOM 1590 O O . ALA A 1 197 ? -14.197 7.921 6.081 1.00 97.06 197 ALA A O 1
ATOM 1591 N N . LYS A 1 198 ? -15.317 7.563 7.989 1.00 96.50 198 LYS A N 1
ATOM 1592 C CA . LYS A 1 198 ? -15.994 8.863 8.026 1.00 96.50 198 LYS A CA 1
ATOM 1593 C C . LYS A 1 198 ? -15.022 10.039 7.956 1.00 96.50 198 LYS A C 1
ATOM 1595 O O . LYS A 1 198 ? -15.309 11.013 7.267 1.00 96.50 198 LYS A O 1
ATOM 1600 N N . ILE A 1 199 ? -13.897 10.000 8.673 1.00 96.81 199 ILE A N 1
ATOM 1601 C CA . ILE A 1 199 ? -12.930 11.102 8.615 1.00 96.81 199 ILE A CA 1
ATOM 1602 C C . ILE A 1 199 ? -12.249 11.182 7.247 1.00 96.81 199 ILE A C 1
ATOM 1604 O O . ILE A 1 199 ? -12.087 12.282 6.721 1.00 96.81 199 ILE A O 1
ATOM 1608 N N . MET A 1 200 ? -11.925 10.036 6.640 1.00 96.31 200 MET A N 1
ATOM 1609 C CA . MET A 1 200 ? -11.336 9.981 5.303 1.00 96.31 200 MET A CA 1
ATOM 1610 C C . MET A 1 200 ? -12.290 10.532 4.243 1.00 96.31 200 MET A C 1
ATOM 1612 O O . MET A 1 200 ? -11.885 11.412 3.490 1.00 96.31 200 MET A O 1
ATOM 1616 N N . THR A 1 201 ? -13.553 10.101 4.239 1.00 94.38 201 THR A N 1
ATOM 1617 C CA . THR A 1 201 ? -14.564 10.530 3.253 1.00 94.38 201 THR A CA 1
ATOM 1618 C C . THR A 1 201 ? -15.077 11.957 3.478 1.00 94.38 201 THR A C 1
ATOM 1620 O O . THR A 1 201 ? -15.626 12.594 2.588 1.00 94.38 201 THR A O 1
ATOM 1623 N N . ASN A 1 202 ? -14.918 12.511 4.685 1.00 93.69 202 ASN A N 1
ATOM 1624 C CA . ASN A 1 202 ? -15.236 13.923 4.937 1.00 93.69 202 ASN A CA 1
ATOM 1625 C C . ASN A 1 202 ? -14.156 14.878 4.408 1.00 93.69 202 ASN A C 1
ATOM 1627 O O . ASN A 1 202 ? -14.427 16.064 4.208 1.00 93.69 202 ASN A O 1
ATOM 1631 N N . ILE A 1 203 ? -12.917 14.402 4.279 1.00 94.56 203 ILE A N 1
ATOM 1632 C CA . ILE A 1 203 ? -11.764 15.227 3.898 1.00 94.56 203 ILE A CA 1
ATOM 1633 C C . ILE A 1 203 ? -11.433 15.039 2.425 1.00 94.56 203 ILE A C 1
ATOM 1635 O O . ILE A 1 203 ? -11.163 16.019 1.729 1.00 94.56 203 ILE A O 1
ATOM 1639 N N . LEU A 1 204 ? -11.440 13.790 1.969 1.00 93.38 204 LEU A N 1
ATOM 1640 C CA . LEU A 1 204 ? -11.187 13.412 0.592 1.00 93.38 204 LEU A CA 1
ATOM 1641 C C . LEU A 1 204 ? -12.525 13.300 -0.128 1.00 93.38 204 LEU A C 1
ATOM 1643 O O . LEU A 1 204 ? -13.437 12.670 0.380 1.00 93.38 204 LEU A O 1
ATOM 1647 N N . ASN A 1 205 ? -12.625 13.882 -1.318 1.00 91.19 205 ASN A N 1
ATOM 1648 C CA . ASN A 1 205 ? -13.743 13.622 -2.215 1.00 91.19 205 ASN A CA 1
ATOM 1649 C C . ASN A 1 205 ? -13.528 12.243 -2.859 1.00 91.19 205 ASN A C 1
ATOM 1651 O O . ASN A 1 205 ? -12.833 12.131 -3.875 1.00 91.19 205 ASN A O 1
ATOM 1655 N N . GLU A 1 206 ? -14.017 11.178 -2.223 1.00 87.00 206 GLU A N 1
ATOM 1656 C CA . GLU A 1 206 ? -13.792 9.814 -2.688 1.00 87.00 206 GLU A CA 1
ATOM 1657 C C . GLU A 1 206 ? -14.842 9.338 -3.700 1.00 87.00 206 GLU A C 1
ATOM 1659 O O . GLU A 1 206 ? -16.043 9.549 -3.563 1.00 87.00 206 GLU A O 1
ATOM 1664 N N . ARG A 1 207 ? -14.380 8.614 -4.718 1.00 88.00 207 ARG A N 1
ATOM 1665 C CA . ARG A 1 207 ? -15.215 7.896 -5.686 1.00 88.00 207 ARG A CA 1
ATOM 1666 C C . ARG A 1 207 ? -15.400 6.429 -5.325 1.00 88.00 207 ARG A C 1
ATOM 1668 O O . ARG A 1 207 ? -16.406 5.822 -5.683 1.00 88.00 207 ARG A O 1
ATOM 1675 N N . ALA A 1 208 ? -14.394 5.842 -4.687 1.00 90.88 208 ALA A N 1
ATOM 1676 C CA . ALA A 1 208 ? -14.399 4.453 -4.261 1.00 90.88 208 ALA A CA 1
ATOM 1677 C C . ALA A 1 208 ? -13.605 4.310 -2.964 1.00 90.88 208 ALA A C 1
ATOM 1679 O O . ALA A 1 208 ? -12.568 4.954 -2.796 1.00 90.88 208 ALA A O 1
ATOM 1680 N N . PHE A 1 209 ? -14.083 3.436 -2.083 1.00 94.56 209 PHE A N 1
ATOM 1681 C CA . PHE A 1 209 ? -13.460 3.138 -0.802 1.00 94.56 209 PHE A CA 1
ATOM 1682 C C . PHE A 1 209 ? -13.483 1.624 -0.581 1.00 94.56 209 PHE A C 1
ATOM 1684 O O . PHE A 1 209 ? -14.542 1.047 -0.333 1.00 94.56 209 PHE A O 1
ATOM 1691 N N . LEU A 1 210 ? -12.320 0.982 -0.681 1.00 95.19 210 LEU A N 1
ATOM 1692 C CA . LEU A 1 210 ? -12.127 -0.426 -0.333 1.00 95.19 210 LEU A CA 1
ATOM 1693 C C . LEU A 1 210 ? -11.306 -0.518 0.946 1.00 95.19 210 LEU A C 1
ATOM 1695 O O . LEU A 1 210 ? -10.365 0.254 1.140 1.00 95.19 210 LEU A O 1
ATOM 1699 N N . TRP A 1 211 ? -11.655 -1.460 1.819 1.00 95.69 211 TRP A N 1
ATOM 1700 C CA . TRP A 1 211 ? -10.942 -1.654 3.073 1.00 95.69 211 TRP A CA 1
ATOM 1701 C C . TRP A 1 211 ? -10.858 -3.118 3.491 1.00 95.69 211 TRP A C 1
ATOM 1703 O O . TRP A 1 211 ? -11.766 -3.907 3.241 1.00 95.69 211 TRP A O 1
ATOM 1713 N N . GLY A 1 212 ? -9.745 -3.458 4.131 1.00 94.75 212 GLY A N 1
ATOM 1714 C CA . GLY A 1 212 ? -9.475 -4.767 4.709 1.00 94.75 212 GLY A CA 1
ATOM 1715 C C . GLY A 1 212 ? -9.144 -4.649 6.192 1.00 94.75 212 GLY A C 1
ATOM 1716 O O . GLY A 1 212 ? -8.698 -3.600 6.663 1.00 94.75 212 GLY A O 1
ATOM 1717 N N . LEU A 1 213 ? -9.348 -5.737 6.934 1.00 95.50 213 LEU A N 1
ATOM 1718 C CA . LEU A 1 213 ? -9.087 -5.812 8.369 1.00 95.50 213 LEU A CA 1
ATOM 1719 C C . LEU A 1 213 ? -8.377 -7.111 8.727 1.00 95.50 213 LEU A C 1
ATOM 1721 O O . LEU A 1 213 ? -8.916 -8.202 8.532 1.00 95.50 213 LEU A O 1
ATOM 1725 N N . GLN A 1 214 ? -7.223 -6.980 9.373 1.00 93.44 214 GLN A N 1
ATOM 1726 C CA . GLN A 1 214 ? -6.528 -8.078 10.030 1.00 93.44 214 GLN A CA 1
ATOM 1727 C C . GLN A 1 214 ? -6.431 -7.840 11.539 1.00 93.44 214 GLN A C 1
ATOM 1729 O O . GLN A 1 214 ? -6.017 -6.767 11.979 1.00 93.44 214 GLN A O 1
ATOM 1734 N N . ILE A 1 215 ? -6.782 -8.866 12.318 1.00 93.19 215 ILE A N 1
ATOM 1735 C CA . ILE A 1 215 ? -6.715 -8.839 13.781 1.00 93.19 215 ILE A CA 1
ATOM 1736 C C . ILE A 1 215 ? -5.525 -9.673 14.254 1.00 93.19 215 ILE A C 1
ATOM 1738 O O . ILE A 1 215 ? -5.392 -10.830 13.856 1.00 93.19 215 ILE A O 1
ATOM 1742 N N . TYR A 1 216 ? -4.696 -9.088 15.117 1.00 90.88 216 TYR A N 1
ATOM 1743 C CA . TYR A 1 216 ? -3.580 -9.743 15.805 1.00 90.88 216 TYR A CA 1
ATOM 1744 C C . TYR A 1 216 ? -3.874 -9.784 17.311 1.00 90.88 216 TYR A C 1
ATOM 1746 O O . TYR A 1 216 ? -3.685 -8.778 18.004 1.00 90.88 216 TYR A O 1
ATOM 1754 N N . PRO A 1 217 ? -4.414 -10.902 17.831 1.00 87.56 217 PRO A N 1
ATOM 1755 C CA . PRO A 1 217 ? -4.920 -10.974 19.201 1.00 87.56 217 PRO A CA 1
ATOM 1756 C C . PRO A 1 217 ? -3.876 -10.738 20.296 1.00 87.56 217 PRO A C 1
ATOM 1758 O O . PRO A 1 217 ? -4.243 -10.350 21.402 1.00 87.56 217 PRO A O 1
ATOM 1761 N N . GLU A 1 218 ? -2.599 -10.980 20.003 1.00 87.75 218 GLU A N 1
ATOM 1762 C CA . GLU A 1 218 ? -1.475 -10.867 20.934 1.00 87.75 218 GLU A CA 1
ATOM 1763 C C . GLU A 1 218 ? -1.163 -9.433 21.371 1.00 87.75 218 GLU A C 1
ATOM 1765 O O . GLU A 1 218 ? -0.469 -9.227 22.363 1.00 87.75 218 GLU A O 1
ATOM 1770 N N . ASN A 1 219 ? -1.668 -8.441 20.643 1.00 86.50 219 ASN A N 1
ATOM 1771 C CA . ASN A 1 219 ? -1.376 -7.043 20.888 1.00 86.50 219 ASN A CA 1
ATOM 1772 C C . ASN A 1 219 ? -2.729 -6.333 21.008 1.00 86.50 219 ASN A C 1
ATOM 1774 O O . ASN A 1 219 ? -3.358 -5.992 20.019 1.00 86.50 219 ASN A O 1
ATOM 1778 N N . GLU A 1 220 ? -3.273 -6.244 22.221 1.00 91.00 220 GLU A N 1
ATOM 1779 C CA . GLU A 1 220 ? -4.728 -6.090 22.399 1.00 91.00 220 GLU A CA 1
ATOM 1780 C C . GLU A 1 220 ? -5.281 -4.743 21.918 1.00 91.00 220 GLU A C 1
ATOM 1782 O O . GLU A 1 220 ? -6.361 -4.702 21.327 1.00 91.00 220 GLU A O 1
ATOM 1787 N N . ASN A 1 221 ? -4.515 -3.670 22.134 1.00 94.94 221 ASN A N 1
ATOM 1788 C CA . ASN A 1 221 ? -4.961 -2.287 21.967 1.00 94.94 221 ASN A CA 1
ATOM 1789 C C . ASN A 1 221 ? -4.256 -1.526 20.836 1.00 94.94 221 ASN A C 1
ATOM 1791 O O . ASN A 1 221 ? -4.450 -0.323 20.720 1.00 94.94 221 ASN A O 1
ATOM 1795 N N . PHE A 1 222 ? -3.413 -2.145 20.006 1.00 96.31 222 PHE A N 1
ATOM 1796 C CA . PHE A 1 222 ? -2.786 -1.391 18.912 1.00 96.31 222 PHE A CA 1
ATOM 1797 C C . PHE A 1 222 ? -3.741 -1.232 17.725 1.00 96.31 222 PHE A C 1
ATOM 1799 O O . PHE A 1 222 ? -4.581 -2.091 17.451 1.00 96.31 222 PHE A O 1
ATOM 1806 N N . ILE A 1 223 ? -3.542 -0.156 16.972 1.00 97.38 223 ILE A N 1
ATOM 1807 C CA . ILE A 1 223 ? -4.104 0.021 15.639 1.00 97.38 223 ILE A CA 1
ATOM 1808 C C . ILE A 1 223 ? -3.026 0.553 14.706 1.00 97.38 223 ILE A C 1
ATOM 1810 O O . ILE A 1 223 ? -2.191 1.375 15.078 1.00 97.38 223 ILE A O 1
ATOM 1814 N N . ASN A 1 224 ? -3.038 0.060 13.481 1.00 96.00 224 ASN A N 1
ATOM 1815 C CA . ASN A 1 224 ? -2.197 0.511 12.399 1.00 96.00 224 ASN A CA 1
ATOM 1816 C C . ASN A 1 224 ? -3.014 0.545 11.111 1.00 96.00 224 ASN A C 1
ATOM 1818 O O . ASN A 1 224 ? -3.723 -0.415 10.803 1.00 96.00 224 ASN A O 1
ATOM 1822 N N . ILE A 1 225 ? -2.870 1.613 10.339 1.00 97.00 225 ILE A N 1
ATOM 1823 C CA . ILE A 1 225 ? -3.447 1.706 9.007 1.00 97.00 225 ILE A CA 1
ATOM 1824 C C . ILE A 1 225 ? -2.388 2.012 7.958 1.00 97.00 225 ILE A C 1
ATOM 1826 O O . ILE A 1 225 ? -1.459 2.786 8.185 1.00 97.00 225 ILE A O 1
ATOM 1830 N N . ILE A 1 226 ? -2.576 1.423 6.782 1.00 96.69 226 ILE A N 1
ATOM 1831 C CA . ILE A 1 226 ? -1.899 1.814 5.548 1.00 96.69 226 ILE A CA 1
ATOM 1832 C C . ILE A 1 226 ? -2.998 2.153 4.551 1.00 96.69 226 ILE A C 1
ATOM 1834 O O . ILE A 1 226 ? -3.765 1.278 4.155 1.00 96.69 226 ILE A O 1
ATOM 1838 N N . ALA A 1 227 ? -3.093 3.419 4.166 1.00 96.06 227 ALA A N 1
ATOM 1839 C CA . ALA A 1 227 ? -4.038 3.890 3.170 1.00 96.06 227 ALA A CA 1
ATOM 1840 C C . ALA A 1 227 ? -3.301 4.289 1.894 1.00 96.06 227 ALA A C 1
ATOM 1842 O O . ALA A 1 227 ? -2.373 5.097 1.934 1.00 96.06 227 ALA A O 1
ATOM 1843 N N . TYR A 1 228 ? -3.754 3.767 0.760 1.00 95.12 228 TYR A N 1
ATOM 1844 C CA . TYR A 1 228 ? -3.371 4.263 -0.552 1.00 95.12 228 TYR A CA 1
ATOM 1845 C C . TYR A 1 228 ? -4.444 5.228 -1.028 1.00 95.12 228 TYR A C 1
ATOM 1847 O O . TYR A 1 228 ? -5.605 4.849 -1.199 1.00 95.12 228 TYR A O 1
ATOM 1855 N N . ILE A 1 229 ? -4.043 6.478 -1.220 1.00 94.56 229 ILE A N 1
ATOM 1856 C CA . ILE A 1 229 ? -4.886 7.530 -1.772 1.00 94.56 229 ILE A CA 1
ATOM 1857 C C . ILE A 1 229 ? -4.511 7.668 -3.239 1.00 94.56 229 ILE A C 1
ATOM 1859 O O . ILE A 1 229 ? -3.393 8.065 -3.568 1.00 94.56 229 ILE A O 1
ATOM 1863 N N . VAL A 1 230 ? -5.429 7.287 -4.114 1.00 93.19 230 VAL A N 1
ATOM 1864 C CA . VAL A 1 230 ? -5.210 7.207 -5.555 1.00 93.19 230 VAL A CA 1
ATOM 1865 C C . VAL A 1 230 ? -5.936 8.359 -6.225 1.00 93.19 230 VAL A C 1
ATOM 1867 O O . VAL A 1 230 ? -7.154 8.455 -6.120 1.00 93.19 230 VAL A O 1
ATOM 1870 N N . GLU A 1 231 ? -5.204 9.251 -6.886 1.00 90.81 231 GLU A N 1
ATOM 1871 C CA . GLU A 1 231 ? -5.798 10.360 -7.634 1.00 90.81 231 GLU A CA 1
ATOM 1872 C C . GLU A 1 231 ? -6.569 9.824 -8.850 1.00 90.81 231 GLU A C 1
ATOM 1874 O O . GLU A 1 231 ? -5.991 9.200 -9.742 1.00 90.81 231 GLU A O 1
ATOM 1879 N N . ASP A 1 232 ? -7.882 10.062 -8.885 1.00 83.62 232 ASP A N 1
ATOM 1880 C CA . ASP A 1 232 ? -8.739 9.641 -9.990 1.00 83.62 232 ASP A CA 1
ATOM 1881 C C . ASP A 1 232 ? -8.663 10.682 -11.110 1.00 83.62 232 ASP A C 1
ATOM 1883 O O . ASP A 1 232 ? -9.218 11.776 -11.013 1.00 83.62 232 ASP A O 1
ATOM 1887 N N . SER A 1 233 ? -7.953 10.344 -12.185 1.00 68.38 233 SER A N 1
ATOM 1888 C CA . SER A 1 233 ? -7.671 11.261 -13.300 1.00 68.38 233 SER A CA 1
ATOM 1889 C C . SER A 1 233 ? -8.811 11.355 -14.322 1.00 68.38 233 SER A C 1
ATOM 1891 O O . SER A 1 233 ? -8.578 11.747 -15.467 1.00 68.38 233 SER A O 1
ATOM 1893 N N . VAL A 1 234 ? -10.036 10.967 -13.952 1.00 56.97 234 VAL A N 1
ATOM 1894 C CA . VAL A 1 234 ? -11.171 10.955 -14.883 1.00 56.97 234 VAL A CA 1
ATOM 1895 C C . VAL A 1 234 ? -11.490 12.385 -15.322 1.00 56.97 234 VAL A C 1
ATOM 1897 O O . VAL A 1 234 ? -12.024 13.184 -14.554 1.00 56.97 234 VAL A O 1
ATOM 1900 N N . LYS A 1 235 ? -11.126 12.681 -16.573 1.00 45.28 235 LYS A N 1
ATOM 1901 C CA . LYS A 1 235 ? -11.736 13.729 -17.392 1.00 45.28 235 LYS A CA 1
ATOM 1902 C C . LYS A 1 235 ? -13.084 13.259 -17.918 1.00 45.28 235 LYS A C 1
ATOM 1904 O O . LYS A 1 235 ? -13.179 12.064 -18.281 1.00 45.28 235 LYS A O 1
#

InterPro domains:
  IPR008280 Tubulin/FtsZ, C-terminal [SSF55307] (125-227)
  IPR037103 Tubulin/FtsZ-like, C-terminal domain [G3DSA:3.30.1330.20] (104-230)

Foldseek 3Di:
DDDQFQEEEEEEAPDCCVVCVVVADDDPSYDYHYHHDDPPPPPPPCPRHQEYEYEAAVVDPVSVVVVVVVLVVCQVVVHAYEYEHAQQDDDVVCALSHLEYEDHPDPVQVRLVNRVVNCLRGPDAPFGDHPVNSCVQRHGRWYKYKDKFKDWQVPLVVRLVVVLVVLLVDDQVFEKAKEKEKEFEPQDDPVSVVSNVVSNVVRHVYPYYHYTYHYDHVHHTMMMMIMMIITDPDD

Organism: NCBI:txid157687

Nearest PDB structures (foldseek):
  2rho-assembly2_B  TM=6.896E-01  e=5.539E-10  Bacillus subtilis
  3wgm-assembly2_B  TM=6.875E-01  e=1.747E-09  Staphylococcus aureus subsp. aureus Mu50
  7yop-assembly1_A  TM=4.291E-01  e=1.359E-07  Spiroplasma melliferum KC3
  1vqv-assembly1_A  TM=4.264E-01  e=3.726E-03  Aquifex aeolicus

pLDDT: mean 89.1, std 10.09, range [45.28, 98.31]

Radius of gyration: 17.6 Å; Cα contacts (8 Å, |Δi|>4): 448; chains: 1; bounding box: 42×42×47 Å

Solvent-accessible surface area (backbone atoms only — not comparable to full-atom values): 12946 Å² total; per-residue (Å²): 130,88,78,71,61,29,34,38,40,38,34,30,43,95,47,74,54,83,80,44,55,91,76,44,80,84,49,100,44,54,46,80,45,80,47,67,83,68,84,89,68,76,75,73,77,65,74,87,44,47,31,40,40,38,36,32,42,47,83,38,67,64,40,47,55,51,51,52,55,52,40,62,53,29,62,78,64,76,29,50,31,38,39,38,27,61,71,58,56,76,57,73,92,50,56,66,62,29,25,33,41,31,64,21,90,44,72,64,48,47,45,48,52,52,35,47,58,53,41,43,48,70,49,86,36,86,40,64,52,49,69,67,57,47,55,67,61,40,40,65,54,20,54,32,42,76,47,75,50,71,43,38,62,90,50,42,67,60,38,51,52,54,49,46,61,61,54,67,75,56,67,63,90,46,42,28,24,38,43,36,42,38,40,29,10,64,70,68,50,73,67,58,55,48,51,54,50,51,55,49,58,73,57,41,44,63,79,44,80,48,72,28,34,33,70,44,66,93,44,46,47,42,37,36,38,38,32,40,45,25,44,53,81,81,124